Protein AF-A0A4Z1AGD7-F1 (afdb_monomer)

Structure (mmCIF, N/CA/C/O backbone):
data_AF-A0A4Z1AGD7-F1
#
_entry.id   AF-A0A4Z1AGD7-F1
#
loop_
_atom_site.group_PDB
_atom_site.id
_atom_site.type_symbol
_atom_site.label_atom_id
_atom_site.label_alt_id
_atom_site.label_comp_id
_atom_site.label_asym_id
_atom_site.label_entity_id
_atom_site.label_seq_id
_atom_site.pdbx_PDB_ins_code
_atom_site.Cartn_x
_atom_site.Cartn_y
_atom_site.Cartn_z
_atom_site.occupancy
_atom_site.B_iso_or_equiv
_atom_site.auth_seq_id
_atom_site.auth_comp_id
_atom_site.auth_asym_id
_atom_site.auth_atom_id
_atom_site.pdbx_PDB_model_num
ATOM 1 N N . MET A 1 1 ? -64.130 25.479 -29.128 1.00 54.62 1 MET A N 1
ATOM 2 C CA . MET A 1 1 ? -63.311 25.675 -27.905 1.00 54.62 1 MET A CA 1
ATOM 3 C C . MET A 1 1 ? -62.655 24.388 -27.376 1.00 54.62 1 MET A C 1
ATOM 5 O O . MET A 1 1 ? -61.666 24.493 -26.670 1.00 54.62 1 MET A O 1
ATOM 9 N N . PHE A 1 2 ? -63.120 23.189 -27.761 1.00 54.28 2 PHE A N 1
ATOM 10 C CA . PHE A 1 2 ? -62.577 21.897 -27.296 1.00 54.28 2 PHE A CA 1
ATOM 11 C C . PHE A 1 2 ? -61.224 21.475 -27.912 1.00 54.28 2 PHE A C 1
ATOM 13 O O . PHE A 1 2 ? -60.397 20.873 -27.235 1.00 54.28 2 PHE A O 1
ATOM 20 N N . VAL A 1 3 ? -60.951 21.825 -29.174 1.00 51.88 3 VAL A N 1
ATOM 21 C CA . VAL A 1 3 ? -59.742 21.366 -29.896 1.00 51.88 3 VAL A CA 1
ATOM 22 C C . VAL A 1 3 ? -58.450 22.012 -29.365 1.00 51.88 3 VAL A C 1
ATOM 24 O O . VAL A 1 3 ? -57.401 21.374 -29.329 1.00 51.88 3 VAL A O 1
ATOM 27 N N . ARG A 1 4 ? -58.527 23.259 -28.874 1.00 53.81 4 ARG A N 1
ATOM 28 C CA . ARG A 1 4 ? -57.372 23.990 -28.322 1.00 53.81 4 ARG A CA 1
ATOM 29 C C . ARG A 1 4 ? -56.848 23.390 -27.011 1.00 53.81 4 ARG A C 1
ATOM 31 O O . ARG A 1 4 ? -55.640 23.396 -26.822 1.00 53.81 4 ARG A O 1
ATOM 38 N N . GLY A 1 5 ? -57.719 22.837 -26.159 1.00 56.31 5 GLY A N 1
ATOM 39 C CA . GLY A 1 5 ? -57.326 22.213 -24.884 1.00 56.31 5 GLY A CA 1
ATOM 40 C C . GLY A 1 5 ? -56.653 20.844 -25.040 1.00 56.31 5 GLY A C 1
ATOM 41 O O . GLY A 1 5 ? -55.741 20.508 -24.291 1.00 56.31 5 GLY A O 1
ATOM 42 N N . ILE A 1 6 ? -57.048 20.069 -26.056 1.00 60.06 6 ILE A N 1
ATOM 43 C CA . ILE A 1 6 ? -56.445 18.758 -26.359 1.00 60.06 6 ILE A CA 1
ATOM 44 C C . ILE A 1 6 ? -55.031 18.931 -26.933 1.00 60.06 6 ILE A C 1
ATOM 46 O O . ILE A 1 6 ? -54.139 18.129 -26.653 1.00 60.06 6 ILE A O 1
ATOM 50 N N . MET A 1 7 ? -54.807 19.993 -27.712 1.00 60.94 7 MET A N 1
ATOM 51 C CA . MET A 1 7 ? -53.512 20.267 -28.334 1.00 60.94 7 MET A CA 1
ATOM 52 C C . MET A 1 7 ? -52.474 20.760 -27.314 1.00 60.94 7 MET A C 1
ATOM 54 O O . MET A 1 7 ? -51.340 20.290 -27.335 1.00 60.94 7 MET A O 1
ATOM 58 N N . SER A 1 8 ? -52.862 21.614 -26.361 1.00 62.22 8 SER A N 1
ATOM 59 C CA . SER A 1 8 ? -51.979 22.056 -25.270 1.00 62.22 8 SER A CA 1
ATOM 60 C C . SER A 1 8 ? -51.660 20.946 -24.260 1.00 62.22 8 SER A C 1
ATOM 62 O O . SER A 1 8 ? -50.524 20.869 -23.799 1.00 62.22 8 SER A O 1
ATOM 64 N N . LEU A 1 9 ? -52.599 20.032 -23.978 1.00 58.38 9 LEU A N 1
ATOM 65 C CA . LEU A 1 9 ? -52.354 18.866 -23.117 1.00 58.38 9 LEU A CA 1
ATOM 66 C C . LEU A 1 9 ? -51.370 17.865 -23.751 1.00 58.38 9 LEU A C 1
ATOM 68 O O . LEU A 1 9 ? -50.508 17.326 -23.060 1.00 58.38 9 LEU A O 1
ATOM 72 N N . ARG A 1 10 ? -51.450 17.652 -25.074 1.00 60.59 10 ARG A N 1
ATOM 73 C CA . ARG A 1 10 ? -50.503 16.803 -25.821 1.00 60.59 10 ARG A CA 1
ATOM 74 C C . ARG A 1 10 ? -49.096 17.390 -25.854 1.00 60.59 10 ARG A C 1
ATOM 76 O O . ARG A 1 10 ? -48.148 16.644 -25.649 1.00 60.59 10 ARG A O 1
ATOM 83 N N . ILE A 1 11 ? -48.973 18.707 -26.042 1.00 64.06 11 ILE A N 1
ATOM 84 C CA . ILE A 1 11 ? -47.682 19.410 -26.007 1.00 64.06 11 ILE A CA 1
ATOM 85 C C . ILE A 1 11 ? -47.053 19.305 -24.609 1.00 64.06 11 ILE A C 1
ATOM 87 O O . ILE A 1 11 ? -45.873 18.976 -24.496 1.00 64.06 11 ILE A O 1
ATOM 91 N N . LEU A 1 12 ? -47.844 19.495 -23.546 1.00 61.44 12 LEU A N 1
ATOM 92 C CA . LEU A 1 12 ? -47.378 19.374 -22.161 1.00 61.44 12 LEU A CA 1
ATOM 93 C C . LEU A 1 12 ? -46.912 17.943 -21.827 1.00 61.44 12 LEU A C 1
ATOM 95 O O . LEU A 1 12 ? -45.863 17.769 -21.213 1.00 61.44 12 LEU A O 1
ATOM 99 N N . LEU A 1 13 ? -47.640 16.922 -22.295 1.00 59.56 13 LEU A N 1
ATOM 100 C CA . LEU A 1 13 ? -47.270 15.509 -22.138 1.00 59.56 13 LEU A CA 1
ATOM 101 C C . LEU A 1 13 ? -45.992 15.143 -22.913 1.00 59.56 13 LEU A C 1
ATOM 103 O O . LEU A 1 13 ? -45.153 14.416 -22.383 1.00 59.56 13 LEU A O 1
ATOM 107 N N . THR A 1 14 ? -45.789 15.674 -24.124 1.00 61.56 14 THR A N 1
ATOM 108 C CA . THR A 1 14 ? -44.535 15.463 -24.873 1.00 61.56 14 THR A CA 1
ATOM 109 C C . THR A 1 14 ? -43.338 16.171 -24.240 1.00 61.56 14 THR A C 1
ATOM 111 O O . THR A 1 14 ? -42.261 15.587 -24.187 1.00 61.56 14 THR A O 1
ATOM 114 N N . VAL A 1 15 ? -43.510 17.382 -23.698 1.00 60.09 15 VAL A N 1
ATOM 115 C CA . VAL A 1 15 ? -42.429 18.099 -22.994 1.00 60.09 15 VAL A CA 1
ATOM 116 C C . VAL A 1 15 ? -42.064 17.388 -21.687 1.00 60.09 15 VAL A C 1
ATOM 118 O O . VAL A 1 15 ? -40.883 17.235 -21.392 1.00 60.09 15 VAL A O 1
ATOM 121 N N . PHE A 1 16 ? -43.049 16.865 -20.948 1.00 60.41 16 PHE A N 1
ATOM 122 C CA . PHE A 1 16 ? -42.811 16.048 -19.753 1.00 60.41 16 PHE A CA 1
ATOM 123 C C . PHE A 1 16 ? -42.083 14.734 -20.088 1.00 60.41 16 PHE A C 1
ATOM 125 O O . PHE A 1 16 ? -41.153 14.349 -19.385 1.00 60.41 16 PHE A O 1
ATOM 132 N N . SER A 1 17 ? -42.426 14.089 -21.210 1.00 58.88 17 SER A N 1
ATOM 133 C CA . SER A 1 17 ? -41.752 12.870 -21.681 1.00 58.88 17 SER A CA 1
ATOM 134 C C . SER A 1 17 ? -40.308 13.102 -22.145 1.00 58.88 17 SER A C 1
ATOM 136 O O . SER A 1 17 ? -39.487 12.206 -21.981 1.00 58.88 17 SER A O 1
ATOM 138 N N . ILE A 1 18 ? -39.984 14.276 -22.700 1.00 56.75 18 ILE A N 1
ATOM 139 C CA . ILE A 1 18 ? -38.611 14.658 -23.090 1.00 56.75 18 ILE A CA 1
ATOM 140 C C . ILE A 1 18 ? -37.773 15.034 -21.854 1.00 56.75 18 ILE A C 1
ATOM 142 O O . ILE A 1 18 ? -36.568 14.784 -21.818 1.00 56.75 18 ILE A O 1
ATOM 146 N N . LEU A 1 19 ? -38.407 15.569 -20.805 1.00 52.72 19 LEU A N 1
ATOM 147 C CA . LEU A 1 19 ? -37.742 15.906 -19.542 1.00 52.72 19 LEU A CA 1
ATOM 148 C C . LEU A 1 19 ? -37.382 14.663 -18.700 1.00 52.72 19 LEU A C 1
ATOM 150 O O . LEU A 1 19 ? -36.467 14.717 -17.884 1.00 52.72 19 LEU A O 1
ATOM 154 N N . LEU A 1 20 ? -38.061 13.532 -18.924 1.00 53.75 20 LEU A N 1
ATOM 155 C CA . LEU A 1 20 ? -37.800 12.254 -18.246 1.00 53.75 20 LEU A CA 1
ATOM 156 C C . LEU A 1 20 ? -36.626 11.449 -18.841 1.00 53.75 20 LEU A C 1
ATOM 158 O O . LEU A 1 20 ? -36.196 10.476 -18.226 1.00 53.75 20 LEU A O 1
ATOM 162 N N . THR A 1 21 ? -36.087 11.829 -20.006 1.00 54.47 21 THR A N 1
ATOM 163 C CA . THR A 1 21 ? -35.140 10.985 -20.767 1.00 54.47 21 THR A CA 1
ATOM 164 C C . THR A 1 21 ? -33.648 11.305 -20.619 1.00 54.47 21 THR A C 1
ATOM 166 O O . THR A 1 21 ? -32.845 10.657 -21.282 1.00 54.47 21 THR A O 1
ATOM 169 N N . SER A 1 22 ? -33.219 12.242 -19.767 1.00 53.72 22 SER A N 1
ATOM 170 C CA . SER A 1 22 ? -31.784 12.586 -19.679 1.00 53.72 22 SER A CA 1
ATOM 171 C C . SER A 1 22 ? -31.231 12.728 -18.263 1.00 53.72 22 SER A C 1
ATOM 173 O O . SER A 1 22 ? -30.440 13.631 -17.992 1.00 53.72 22 SER A O 1
ATOM 175 N N . VAL A 1 23 ? -31.597 11.823 -17.354 1.00 55.78 23 VAL A N 1
ATOM 176 C CA . VAL A 1 23 ? -30.745 11.561 -16.187 1.00 55.78 23 VAL A CA 1
ATOM 177 C C . VAL A 1 23 ? -29.927 10.317 -16.502 1.00 55.78 23 VAL A C 1
ATOM 179 O O . VAL A 1 23 ? -30.317 9.197 -16.184 1.00 55.78 23 VAL A O 1
ATOM 182 N N . SER A 1 24 ? -28.797 10.512 -17.180 1.00 59.12 24 SER A N 1
ATOM 183 C CA . SER A 1 24 ? -27.778 9.471 -17.279 1.00 59.12 24 SER A CA 1
ATOM 184 C C . SER A 1 24 ? -27.193 9.271 -15.883 1.00 59.12 24 SER A C 1
ATOM 186 O O . SER A 1 24 ? -26.311 10.012 -15.455 1.00 59.12 24 SER A O 1
ATOM 188 N N . LEU A 1 25 ? -27.727 8.298 -15.144 1.00 56.81 25 LEU A N 1
ATOM 189 C CA . LEU A 1 25 ? -27.087 7.762 -13.948 1.00 56.81 25 LEU A CA 1
ATOM 190 C C . LEU A 1 25 ? -25.832 7.020 -14.412 1.00 56.81 25 LEU A C 1
ATOM 192 O O . LEU A 1 25 ? -25.885 5.835 -14.734 1.00 56.81 25 LEU A O 1
ATOM 196 N N . PHE A 1 26 ? -24.708 7.727 -14.504 1.00 59.81 26 PHE A N 1
ATO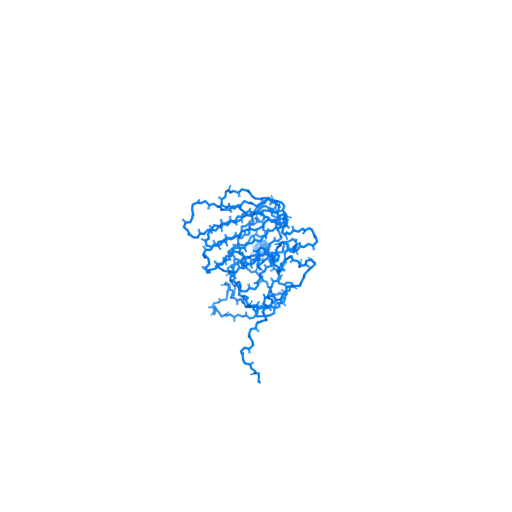M 197 C CA . PHE A 1 26 ? -23.417 7.068 -14.631 1.00 59.81 26 PHE A CA 1
ATOM 198 C C . PHE A 1 26 ? -23.171 6.307 -13.328 1.00 59.81 26 PHE A C 1
ATOM 200 O O . PHE A 1 26 ? -23.013 6.902 -12.262 1.00 59.81 26 PHE A O 1
ATOM 207 N N . ALA A 1 27 ? -23.242 4.979 -13.403 1.00 65.94 27 ALA A N 1
ATOM 208 C CA . ALA A 1 27 ? -22.888 4.120 -12.290 1.00 65.94 27 ALA A CA 1
ATOM 209 C C . ALA A 1 27 ? -21.367 4.161 -12.139 1.00 65.94 27 ALA A C 1
ATOM 211 O O . ALA A 1 27 ? -20.641 3.662 -12.996 1.00 65.94 27 ALA A O 1
ATOM 212 N N . GLU A 1 28 ? -20.891 4.785 -11.067 1.00 75.88 28 GLU A N 1
ATOM 213 C CA . GLU A 1 28 ? -19.471 4.786 -10.750 1.00 75.88 28 GLU A CA 1
ATOM 214 C C . GLU A 1 28 ? -19.018 3.358 -10.411 1.00 75.88 28 GLU A C 1
ATOM 216 O O . GLU A 1 28 ? -19.600 2.688 -9.551 1.00 75.88 28 GLU A O 1
ATOM 221 N N . GLU A 1 29 ? -18.003 2.865 -11.125 1.00 87.75 29 GLU A N 1
ATOM 222 C CA . GLU A 1 29 ? -17.458 1.528 -10.905 1.00 87.75 29 GLU A CA 1
ATOM 223 C C . GLU A 1 29 ? -16.360 1.571 -9.836 1.00 87.75 29 GLU A C 1
ATOM 225 O O . GLU A 1 29 ? -15.399 2.342 -9.920 1.00 87.75 29 GLU A O 1
ATOM 230 N N . PHE A 1 30 ? -16.473 0.694 -8.843 1.00 93.88 30 PHE A N 1
ATOM 231 C CA . PHE A 1 30 ? -15.584 0.643 -7.685 1.00 93.88 30 PHE A CA 1
ATOM 232 C C . PHE A 1 30 ? -14.820 -0.680 -7.612 1.00 93.88 30 PHE A C 1
ATOM 234 O O . PHE A 1 30 ? -15.211 -1.683 -8.213 1.00 93.88 30 PHE A O 1
ATOM 241 N N . ALA A 1 31 ? -13.739 -0.692 -6.831 1.00 95.25 31 ALA A N 1
ATOM 242 C CA . ALA A 1 31 ? -13.018 -1.921 -6.535 1.00 95.25 31 ALA A CA 1
ATOM 243 C C . ALA A 1 31 ? -13.833 -2.835 -5.609 1.00 95.25 31 ALA A C 1
ATOM 245 O O . ALA A 1 31 ? -14.471 -2.376 -4.662 1.00 95.25 31 ALA A O 1
ATOM 246 N N . VAL A 1 32 ? -13.790 -4.138 -5.875 1.00 97.62 32 VAL A N 1
ATOM 247 C CA . VAL A 1 32 ? -14.553 -5.160 -5.144 1.00 97.62 32 VAL A CA 1
ATOM 248 C C . VAL A 1 32 ? -13.594 -6.087 -4.416 1.00 97.62 32 VAL A C 1
ATOM 250 O O . VAL A 1 32 ? -12.569 -6.477 -4.974 1.00 97.62 32 VAL A O 1
ATOM 253 N N . ALA A 1 33 ? -13.911 -6.447 -3.174 1.00 98.44 33 ALA A N 1
ATOM 254 C CA . ALA A 1 33 ? -13.129 -7.396 -2.396 1.00 98.44 33 ALA A CA 1
ATOM 255 C C . ALA A 1 33 ? -13.192 -8.784 -3.048 1.00 98.44 33 ALA A C 1
ATOM 257 O O . ALA A 1 33 ? -14.252 -9.407 -3.091 1.00 98.44 33 ALA A O 1
ATOM 258 N N . THR A 1 34 ? -12.063 -9.292 -3.536 1.00 98.38 34 THR A N 1
ATOM 259 C CA . THR A 1 34 ? -11.965 -10.615 -4.179 1.00 98.38 34 THR A CA 1
ATOM 260 C C . THR A 1 34 ? -11.409 -11.678 -3.242 1.00 98.38 34 THR A C 1
ATOM 262 O O . THR A 1 34 ? -11.651 -12.868 -3.435 1.00 98.38 34 THR A O 1
ATOM 265 N N . PHE A 1 35 ? -10.696 -11.265 -2.195 1.00 97.62 35 PHE A N 1
ATOM 266 C CA . PHE A 1 35 ? -10.147 -12.161 -1.188 1.00 97.62 35 PHE A CA 1
ATOM 267 C C . PHE A 1 35 ? -10.159 -11.503 0.185 1.00 97.62 35 PHE A C 1
ATOM 269 O O . PHE A 1 35 ? -9.772 -10.347 0.333 1.00 97.62 35 PHE A O 1
ATOM 276 N N . THR A 1 36 ? -10.524 -12.271 1.208 1.00 97.00 36 THR A N 1
ATOM 277 C CA . THR A 1 36 ? -10.440 -11.860 2.613 1.00 97.00 36 THR A CA 1
ATOM 278 C C . THR A 1 36 ? -9.918 -13.012 3.459 1.00 97.00 36 THR A C 1
ATOM 280 O O . THR A 1 36 ? -10.381 -14.144 3.316 1.00 97.00 36 THR A O 1
ATOM 283 N N . ARG A 1 37 ? -9.010 -12.725 4.391 1.00 94.44 37 ARG A N 1
ATOM 284 C CA . ARG A 1 37 ? -8.539 -13.666 5.412 1.00 94.44 37 ARG A CA 1
ATOM 285 C C . ARG A 1 37 ? -8.472 -12.969 6.761 1.00 94.44 37 ARG A C 1
ATOM 287 O O . ARG A 1 37 ? -7.999 -11.838 6.831 1.00 94.44 37 ARG A O 1
ATOM 294 N N . GLY A 1 38 ? -8.854 -13.680 7.818 1.00 94.75 38 GLY A N 1
ATOM 295 C CA . GLY A 1 38 ? -8.734 -13.196 9.190 1.00 94.75 38 GLY A CA 1
ATOM 296 C C . GLY A 1 38 ? -9.736 -12.094 9.535 1.00 94.75 38 GLY A C 1
ATOM 297 O O . GLY A 1 38 ? -10.814 -11.990 8.949 1.00 94.75 38 GLY A O 1
ATOM 298 N N . LYS A 1 39 ? -9.374 -11.275 10.517 1.00 96.12 39 LYS A N 1
ATOM 299 C CA . LYS A 1 39 ? -10.131 -10.118 11.001 1.00 96.12 39 LYS A CA 1
ATOM 300 C C . LYS A 1 39 ? -9.917 -8.892 10.110 1.00 96.12 39 LYS A C 1
ATOM 302 O O . LYS A 1 39 ? -9.056 -8.051 10.372 1.00 96.12 39 LYS A O 1
ATOM 307 N N . VAL A 1 40 ? -10.756 -8.767 9.086 1.00 98.00 40 VAL A N 1
ATOM 308 C CA . VAL A 1 40 ? -10.863 -7.548 8.274 1.00 98.00 40 VAL A CA 1
ATOM 309 C C . VAL A 1 40 ? -12.136 -6.806 8.658 1.00 98.00 40 VAL A C 1
ATOM 311 O O . VAL A 1 40 ? -13.233 -7.369 8.610 1.00 98.00 40 VAL A O 1
ATOM 314 N N . SER A 1 41 ? -11.997 -5.545 9.049 1.00 97.50 41 SER A N 1
ATOM 315 C CA . SER A 1 41 ? -13.128 -4.681 9.360 1.00 97.50 41 SER A CA 1
ATOM 316 C C . SER A 1 41 ? -13.061 -3.368 8.601 1.00 97.50 41 SER A C 1
ATOM 318 O O . SER A 1 41 ? -11.987 -2.915 8.212 1.00 97.50 41 SER A O 1
ATOM 320 N N . PHE A 1 42 ? -14.216 -2.749 8.386 1.00 97.69 42 PHE A N 1
ATOM 321 C CA . PHE A 1 42 ? -14.306 -1.454 7.733 1.00 97.69 42 PHE A CA 1
ATOM 322 C C . PHE A 1 42 ? -15.367 -0.556 8.360 1.00 97.69 42 PHE A C 1
ATOM 324 O O . PHE A 1 42 ? -16.330 -1.031 8.965 1.00 97.69 42 PHE A O 1
ATOM 331 N N . ILE A 1 43 ? -15.181 0.749 8.197 1.00 96.56 43 ILE A N 1
ATOM 332 C CA . ILE A 1 43 ? -16.210 1.770 8.386 1.00 96.56 43 ILE A CA 1
ATOM 333 C C . ILE A 1 43 ? -16.491 2.357 7.013 1.00 96.56 43 ILE A C 1
ATOM 335 O O . ILE A 1 43 ? -15.564 2.848 6.364 1.00 96.56 43 ILE A O 1
ATOM 339 N N . SER A 1 44 ? -17.759 2.353 6.596 1.00 94.06 44 SER A N 1
ATOM 340 C CA . SER A 1 44 ? -18.127 3.052 5.369 1.00 94.06 44 SER A CA 1
ATOM 341 C C . SER A 1 44 ? -18.269 4.554 5.600 1.00 94.06 44 SER A C 1
ATOM 343 O O . SER A 1 44 ? -18.862 4.992 6.591 1.00 94.06 44 SER A O 1
ATOM 345 N N . ALA A 1 45 ? -17.788 5.361 4.655 1.00 89.94 45 ALA A N 1
ATOM 346 C CA . ALA A 1 45 ? -17.991 6.809 4.688 1.00 89.94 45 ALA A CA 1
ATOM 347 C C . ALA A 1 45 ? -19.476 7.191 4.673 1.00 89.94 45 ALA A C 1
ATOM 349 O O . ALA A 1 45 ? -19.882 8.109 5.389 1.00 89.94 45 ALA A O 1
ATOM 350 N N . SER A 1 46 ? -20.271 6.440 3.909 1.00 87.50 46 SER A N 1
ATOM 351 C CA . SER A 1 46 ? -21.716 6.638 3.754 1.00 87.50 46 SER A CA 1
ATOM 352 C C . SER A 1 46 ? -22.539 6.194 4.967 1.00 87.50 46 SER A C 1
ATOM 354 O O . SER A 1 46 ? -23.703 6.566 5.091 1.00 87.50 46 SER A O 1
ATOM 356 N N . ASP A 1 47 ? -21.942 5.425 5.882 1.00 89.31 47 ASP A N 1
ATOM 357 C CA . ASP A 1 47 ? -22.615 4.961 7.088 1.00 89.31 47 ASP A CA 1
ATOM 358 C C . ASP A 1 47 ? -22.511 6.011 8.202 1.00 89.31 47 ASP A C 1
ATOM 360 O O . ASP A 1 47 ? -21.415 6.390 8.637 1.00 89.31 47 ASP A O 1
ATOM 364 N N . THR A 1 48 ? -23.668 6.481 8.666 1.00 87.19 48 THR A N 1
ATOM 365 C CA . THR A 1 48 ? -23.798 7.476 9.736 1.00 87.19 48 THR A CA 1
ATOM 366 C C . THR A 1 48 ? -23.507 6.897 11.117 1.00 87.19 48 THR A C 1
ATOM 368 O O . THR A 1 48 ? -23.087 7.640 11.998 1.00 87.19 48 THR A O 1
ATOM 371 N N . SER A 1 49 ? -23.659 5.583 11.308 1.00 88.56 49 SER A N 1
ATOM 372 C CA . SER A 1 49 ? -23.392 4.922 12.591 1.00 88.56 49 SER A CA 1
ATOM 373 C C . SER A 1 49 ? -21.902 4.882 12.941 1.00 88.56 49 SER A C 1
ATOM 375 O O . SER A 1 49 ? -21.547 4.742 14.109 1.00 88.56 49 SER A O 1
ATOM 377 N N . LYS A 1 50 ? -21.024 4.990 11.929 1.00 89.06 50 LYS A N 1
ATOM 378 C CA . LYS A 1 50 ? -19.557 4.877 12.051 1.00 89.06 50 LYS A CA 1
ATOM 379 C C . LYS A 1 50 ? -19.093 3.620 12.800 1.00 89.06 50 LYS A C 1
ATOM 381 O O . LYS A 1 50 ? -17.999 3.594 13.362 1.00 89.06 50 LYS A O 1
ATOM 386 N N . LEU A 1 51 ? -19.906 2.564 12.779 1.00 92.56 51 LEU A N 1
ATOM 387 C CA . LEU A 1 51 ? -19.585 1.290 13.407 1.00 92.56 51 LEU A CA 1
ATOM 388 C C . LEU A 1 51 ? -18.667 0.455 12.511 1.00 92.56 51 LEU A C 1
ATOM 390 O O . LEU A 1 51 ? -18.844 0.396 11.294 1.00 92.56 51 LEU A O 1
ATOM 394 N N . TRP A 1 52 ? -17.704 -0.228 13.134 1.00 95.44 52 TRP A N 1
ATOM 395 C CA . TRP A 1 52 ? -16.869 -1.212 12.451 1.00 95.44 52 TRP A CA 1
ATOM 396 C C . TRP A 1 52 ? -17.707 -2.427 12.058 1.00 95.44 52 TRP A C 1
ATOM 398 O O . TRP A 1 52 ? -18.328 -3.068 12.907 1.00 95.44 52 TRP A O 1
ATOM 408 N N . LYS A 1 53 ? -17.679 -2.774 10.774 1.00 96.25 53 LYS A N 1
ATOM 409 C CA . LYS A 1 53 ? -18.327 -3.961 10.209 1.00 96.25 53 LYS A CA 1
ATOM 410 C C . LYS A 1 53 ? -17.279 -4.939 9.718 1.00 96.25 53 LYS A C 1
ATOM 412 O O . LYS A 1 53 ? -16.192 -4.530 9.326 1.00 96.25 53 LYS A O 1
ATOM 417 N N . THR A 1 54 ? -17.597 -6.227 9.720 1.00 97.25 54 THR A N 1
ATOM 418 C CA . THR A 1 54 ? -16.751 -7.232 9.067 1.00 97.25 54 THR A CA 1
ATOM 419 C C . THR A 1 54 ? -16.794 -7.034 7.560 1.00 97.25 54 THR A C 1
ATOM 421 O O . THR A 1 54 ? -17.885 -6.989 6.995 1.00 97.25 54 THR A O 1
ATOM 424 N N . LEU A 1 55 ? -15.622 -6.961 6.935 1.00 97.81 55 LEU A N 1
ATOM 425 C CA . LEU A 1 55 ? -15.487 -6.926 5.485 1.00 97.81 55 LEU A CA 1
ATOM 426 C C . LEU A 1 55 ? -15.465 -8.351 4.928 1.00 97.81 55 LEU A C 1
ATOM 428 O O . LEU A 1 55 ? -14.771 -9.221 5.459 1.00 97.81 55 LEU A O 1
ATOM 432 N N . LYS A 1 56 ? -16.220 -8.587 3.861 1.00 97.50 56 LYS A N 1
ATOM 433 C CA . LYS A 1 56 ? -16.370 -9.878 3.191 1.00 97.50 56 LYS A CA 1
ATOM 434 C C . LYS A 1 56 ? -16.045 -9.758 1.706 1.00 97.50 56 LYS A C 1
ATOM 436 O O . LYS A 1 56 ? -16.061 -8.677 1.125 1.00 97.50 56 LYS A O 1
ATOM 441 N N . VAL A 1 57 ? -15.769 -10.898 1.078 1.00 98.12 57 VAL A N 1
ATOM 442 C CA . VAL A 1 57 ? -15.704 -10.991 -0.387 1.00 98.12 57 VAL A CA 1
ATOM 443 C C . VAL A 1 57 ? -17.006 -10.447 -0.990 1.00 98.12 57 VAL A C 1
ATOM 445 O O . VAL A 1 57 ? -18.085 -10.685 -0.447 1.00 98.12 57 VAL A O 1
ATOM 448 N N . ASN A 1 58 ? -16.880 -9.746 -2.115 1.00 97.44 58 ASN A N 1
ATOM 449 C CA . ASN A 1 58 ? -17.910 -8.978 -2.820 1.00 97.44 58 ASN A CA 1
ATOM 450 C C . ASN A 1 58 ? -18.319 -7.642 -2.180 1.00 97.44 58 ASN A C 1
ATOM 452 O O . ASN A 1 58 ? -19.093 -6.909 -2.797 1.00 97.44 58 ASN A O 1
ATOM 456 N N . ASP A 1 59 ? -17.782 -7.272 -1.012 1.00 97.38 59 ASP A N 1
ATOM 457 C CA . ASP A 1 59 ? -17.950 -5.905 -0.513 1.00 97.38 59 ASP A CA 1
ATOM 458 C C . ASP A 1 59 ? -17.212 -4.908 -1.419 1.00 97.38 59 ASP A C 1
ATOM 460 O O . ASP A 1 59 ? -16.133 -5.183 -1.952 1.00 97.38 59 ASP A O 1
ATOM 464 N N . VAL A 1 60 ? -17.809 -3.732 -1.592 1.00 96.44 60 VAL A N 1
ATOM 465 C CA . VAL A 1 60 ? -17.307 -2.674 -2.472 1.00 96.44 60 VAL A CA 1
ATOM 466 C C . VAL A 1 60 ? -16.493 -1.667 -1.667 1.00 96.44 60 VAL A C 1
ATOM 468 O O . VAL A 1 60 ? -16.959 -1.191 -0.634 1.00 96.44 60 VAL A O 1
ATOM 471 N N . LEU A 1 61 ? -15.314 -1.304 -2.168 1.00 97.44 61 LEU A N 1
ATOM 472 C CA . LEU A 1 61 ? -14.463 -0.266 -1.598 1.00 97.44 61 LEU A CA 1
ATOM 473 C C . LEU A 1 61 ? -14.810 1.102 -2.189 1.00 97.44 61 LEU A C 1
ATOM 475 O O . LEU A 1 61 ? -14.605 1.330 -3.383 1.00 97.44 61 LEU A O 1
ATOM 479 N N . LYS A 1 62 ? -15.294 2.023 -1.354 1.00 96.19 62 LYS A N 1
ATOM 480 C CA . LYS A 1 62 ? -15.711 3.366 -1.778 1.00 96.19 62 LYS A CA 1
ATOM 481 C C . LYS A 1 62 ? -14.811 4.467 -1.206 1.00 96.19 62 LYS A C 1
ATOM 483 O O . LYS A 1 62 ? -14.162 4.266 -0.176 1.00 96.19 62 LYS A O 1
ATOM 488 N N . PRO A 1 63 ? -14.780 5.656 -1.836 1.00 96.81 63 PRO A N 1
ATOM 489 C CA . PRO A 1 63 ? -14.156 6.839 -1.257 1.00 96.81 63 PRO A CA 1
ATOM 490 C C . PRO A 1 63 ? -14.616 7.112 0.175 1.00 96.81 63 PRO A C 1
ATOM 492 O O . PRO A 1 63 ? -15.801 7.083 0.499 1.00 96.81 63 PRO A O 1
ATOM 495 N N . GLY A 1 64 ? -13.642 7.403 1.025 1.00 97.00 64 GLY A N 1
ATOM 496 C CA . GLY A 1 64 ? -13.767 7.637 2.454 1.00 97.00 64 GLY A CA 1
ATOM 497 C C . GLY A 1 64 ? -13.861 6.374 3.317 1.00 97.00 64 GLY A C 1
ATOM 498 O O . GLY A 1 64 ? -13.815 6.505 4.542 1.00 97.00 64 GLY A O 1
ATOM 499 N N . ASP A 1 65 ? -13.979 5.175 2.739 1.00 98.00 65 ASP A N 1
ATOM 500 C CA . ASP A 1 65 ? -14.003 3.944 3.527 1.00 98.00 65 ASP A CA 1
ATOM 501 C C . ASP A 1 65 ? -12.650 3.727 4.219 1.00 98.00 65 ASP A C 1
ATOM 503 O O . ASP A 1 65 ? -11.580 3.877 3.616 1.00 98.00 65 ASP A O 1
ATOM 507 N N . ARG A 1 66 ? -12.706 3.352 5.501 1.00 98.25 66 ARG A N 1
ATOM 508 C CA . ARG A 1 66 ? -11.533 3.022 6.322 1.00 98.25 66 ARG A CA 1
ATOM 509 C C . ARG A 1 66 ? -11.534 1.536 6.632 1.00 98.25 66 ARG A C 1
ATOM 511 O O . ARG A 1 66 ? -12.534 1.025 7.124 1.00 98.25 66 ARG A O 1
ATOM 518 N N . ILE A 1 67 ? -10.414 0.865 6.397 1.00 98.62 67 ILE A N 1
ATOM 519 C CA . ILE A 1 67 ? -10.238 -0.577 6.544 1.00 98.62 67 ILE A CA 1
ATOM 520 C C . ILE A 1 67 ? -9.150 -0.848 7.576 1.00 98.62 67 ILE A C 1
ATOM 522 O O . ILE A 1 67 ? -8.085 -0.232 7.544 1.00 98.62 67 ILE A O 1
ATOM 526 N N . LYS A 1 68 ? -9.416 -1.800 8.471 1.00 98.38 68 LYS A N 1
ATOM 527 C CA . LYS A 1 68 ? -8.462 -2.330 9.442 1.00 98.38 68 LYS A CA 1
ATOM 528 C C . LYS A 1 68 ? -8.275 -3.828 9.268 1.00 98.38 68 LYS A C 1
ATOM 530 O O . LYS A 1 68 ? -9.237 -4.571 9.072 1.00 98.38 68 LYS A O 1
ATOM 535 N N . THR A 1 69 ? -7.032 -4.269 9.397 1.00 97.44 69 THR A N 1
ATOM 536 C CA . THR A 1 69 ? -6.640 -5.682 9.367 1.00 97.44 69 THR A CA 1
ATOM 537 C C . THR A 1 69 ? -5.887 -6.053 10.649 1.00 97.44 69 THR A C 1
ATOM 539 O O . THR A 1 69 ? -5.074 -5.274 11.150 1.00 97.44 69 THR A O 1
ATOM 542 N N . GLY A 1 70 ? -6.154 -7.242 11.197 1.00 95.44 70 GLY A N 1
ATOM 543 C CA . GLY A 1 70 ? -5.379 -7.838 12.294 1.00 95.44 70 GLY A CA 1
ATOM 544 C C . GLY A 1 70 ? -4.037 -8.465 11.870 1.00 95.44 70 GLY A C 1
ATOM 545 O O . GLY A 1 70 ? -3.619 -8.354 10.715 1.00 95.44 70 GLY A O 1
ATOM 546 N N . ASN A 1 71 ? -3.375 -9.150 12.811 1.00 91.56 71 ASN A N 1
ATOM 547 C CA . ASN A 1 71 ? -2.052 -9.784 12.663 1.00 91.56 71 ASN A CA 1
ATOM 548 C C . ASN A 1 71 ? -1.988 -10.877 11.578 1.00 91.56 71 ASN A C 1
ATOM 550 O O . ASN A 1 71 ? -1.005 -10.970 10.846 1.00 91.56 71 ASN A O 1
ATOM 554 N N . GLY A 1 72 ? -3.032 -11.696 11.459 1.00 90.94 72 GLY A N 1
ATOM 555 C CA . GLY A 1 72 ? -3.148 -12.763 10.459 1.00 90.94 72 GLY A CA 1
ATOM 556 C C . GLY A 1 72 ? -3.981 -12.356 9.241 1.00 90.94 72 GLY A C 1
ATOM 557 O O . GLY A 1 72 ? -4.227 -13.169 8.339 1.00 90.94 72 GLY A O 1
ATOM 558 N N . SER A 1 73 ? -4.429 -11.101 9.214 1.00 94.81 73 SER A N 1
ATOM 559 C CA . SER A 1 73 ? -5.501 -10.639 8.342 1.00 94.81 73 SER A CA 1
ATOM 560 C C . SER A 1 73 ? -5.008 -10.020 7.041 1.00 94.81 73 SER A C 1
ATOM 562 O O . SER A 1 73 ? -3.955 -9.394 6.994 1.00 94.81 73 SER A O 1
ATOM 564 N N . LYS A 1 74 ? -5.790 -10.156 5.973 1.00 94.75 74 LYS A N 1
ATOM 565 C CA . LYS A 1 74 ? -5.492 -9.567 4.663 1.00 94.75 74 LYS A CA 1
ATOM 566 C C . LYS A 1 74 ? -6.778 -9.414 3.852 1.00 94.75 74 LYS A C 1
ATOM 568 O O . LYS A 1 74 ? -7.647 -10.282 3.931 1.00 94.75 74 LYS A O 1
ATOM 573 N N . VAL A 1 75 ? -6.860 -8.372 3.030 1.00 98.06 75 VAL A N 1
ATOM 574 C CA . VAL A 1 75 ? -7.894 -8.228 1.995 1.00 98.06 75 VAL A CA 1
ATOM 575 C C . VAL A 1 75 ? -7.270 -7.796 0.671 1.00 98.06 75 VAL A C 1
ATOM 577 O O . VAL A 1 75 ? -6.386 -6.941 0.662 1.00 98.06 75 VAL A O 1
ATOM 580 N N . ASP A 1 76 ? -7.742 -8.388 -0.426 1.00 98.25 76 ASP A N 1
ATOM 581 C CA . ASP A 1 76 ? -7.434 -7.950 -1.788 1.00 98.25 76 ASP A CA 1
ATOM 582 C C . ASP A 1 76 ? -8.712 -7.399 -2.433 1.00 98.25 76 ASP A C 1
ATOM 584 O O . ASP A 1 76 ? -9.764 -8.044 -2.394 1.00 98.25 76 ASP A O 1
ATOM 588 N N . PHE A 1 77 ? -8.609 -6.214 -3.028 1.00 98.38 77 PHE A N 1
ATOM 589 C CA . PHE A 1 77 ? -9.632 -5.624 -3.881 1.00 98.38 77 PHE A CA 1
ATOM 590 C C . PHE A 1 77 ? -9.164 -5.606 -5.325 1.00 98.38 77 PHE A C 1
ATOM 592 O O . PHE A 1 77 ? -7.973 -5.440 -5.602 1.00 98.38 77 PHE A O 1
ATOM 599 N N . PHE A 1 78 ? -10.121 -5.711 -6.238 1.00 96.88 78 PHE A N 1
ATOM 600 C CA . PHE A 1 78 ? -9.870 -5.706 -7.665 1.00 96.88 78 PHE A CA 1
ATOM 601 C C . PHE A 1 78 ? -10.807 -4.755 -8.398 1.00 96.88 78 PHE A C 1
ATOM 603 O O . PHE A 1 78 ? -12.009 -4.717 -8.134 1.00 96.88 78 PHE A O 1
ATOM 610 N N . TYR A 1 79 ? -10.250 -4.011 -9.349 1.00 94.62 79 TYR A N 1
ATOM 611 C CA . TYR A 1 79 ? -10.989 -3.197 -10.304 1.00 94.62 79 TYR A CA 1
ATOM 612 C C . TYR A 1 79 ? -10.320 -3.270 -11.675 1.00 94.62 79 TYR A C 1
ATOM 614 O O . TYR A 1 79 ? -9.242 -2.703 -11.869 1.00 94.62 79 TYR A O 1
ATOM 622 N N . LYS A 1 80 ? -10.974 -3.928 -12.639 1.00 90.62 80 LYS A N 1
ATOM 623 C CA . LYS A 1 80 ? -10.477 -4.174 -14.006 1.00 90.62 80 LYS A CA 1
ATOM 624 C C . LYS A 1 80 ? -9.146 -4.930 -14.044 1.00 90.62 80 LYS A C 1
ATOM 626 O O . LYS A 1 80 ? -9.141 -6.122 -14.280 1.00 90.62 80 LYS A O 1
ATOM 631 N N . GLU A 1 81 ? -8.041 -4.232 -13.822 1.00 90.56 81 GLU A N 1
ATOM 632 C CA . GLU A 1 81 ? -6.670 -4.766 -13.766 1.00 90.56 81 GLU A CA 1
ATOM 633 C C . GLU A 1 81 ? -5.851 -4.106 -12.637 1.00 90.56 81 GLU A C 1
ATOM 635 O O . GLU A 1 81 ? -4.634 -4.265 -12.550 1.00 90.56 81 GLU A O 1
ATOM 640 N N . THR A 1 82 ? -6.509 -3.299 -11.801 1.00 93.31 82 THR A N 1
ATOM 641 C CA . THR A 1 82 ? -5.914 -2.704 -10.610 1.00 93.31 82 THR A CA 1
ATOM 642 C C . THR A 1 82 ? -6.204 -3.584 -9.405 1.00 93.31 82 THR A C 1
ATOM 644 O O . THR A 1 82 ? -7.363 -3.874 -9.111 1.00 93.31 82 THR A O 1
ATOM 647 N N . GLU A 1 83 ? -5.151 -3.969 -8.692 1.00 96.38 83 GLU A N 1
ATOM 648 C CA . GLU A 1 83 ? -5.218 -4.704 -7.431 1.00 96.38 83 GLU A CA 1
ATOM 649 C C . GLU A 1 83 ? -4.802 -3.796 -6.277 1.00 96.38 83 GLU A C 1
ATOM 651 O O . GLU A 1 83 ? -3.760 -3.138 -6.338 1.00 96.38 83 GLU A O 1
ATOM 656 N N . ILE A 1 84 ? -5.594 -3.804 -5.205 1.00 97.69 84 ILE A N 1
ATOM 657 C CA . ILE A 1 84 ? -5.271 -3.159 -3.930 1.00 97.69 84 ILE A CA 1
ATOM 658 C C . ILE A 1 84 ? -5.218 -4.248 -2.867 1.00 97.69 84 ILE A C 1
ATOM 660 O O . ILE A 1 84 ? -6.240 -4.821 -2.497 1.00 97.69 84 ILE A O 1
ATOM 664 N N . ARG A 1 85 ? -4.025 -4.523 -2.353 1.00 97.56 85 ARG A N 1
ATOM 665 C CA . ARG A 1 85 ? -3.777 -5.534 -1.327 1.00 97.56 85 ARG A CA 1
ATOM 666 C C . ARG A 1 85 ? -3.458 -4.859 -0.005 1.00 97.56 85 ARG A C 1
ATOM 668 O O . ARG A 1 85 ? -2.377 -4.298 0.154 1.00 97.56 85 ARG A O 1
ATOM 675 N N . ILE A 1 86 ? -4.366 -4.961 0.958 1.00 97.94 86 ILE A N 1
ATOM 676 C CA . ILE A 1 86 ? -4.184 -4.447 2.318 1.00 97.94 86 ILE A CA 1
ATOM 677 C C . ILE A 1 86 ? -3.648 -5.588 3.186 1.00 97.94 86 ILE A C 1
ATOM 679 O O . ILE A 1 86 ? -4.293 -6.627 3.357 1.00 97.94 86 ILE A O 1
ATOM 683 N N . GLN A 1 87 ? -2.436 -5.409 3.702 1.00 95.31 87 GLN A N 1
ATOM 684 C CA . GLN A 1 87 ? -1.689 -6.433 4.432 1.00 95.31 87 GLN A CA 1
ATOM 685 C C . GLN A 1 87 ? -2.049 -6.470 5.928 1.00 95.31 87 GLN A C 1
ATOM 687 O O . GLN A 1 87 ? -2.809 -5.612 6.383 1.00 95.31 87 GLN A O 1
ATOM 692 N N . PRO A 1 88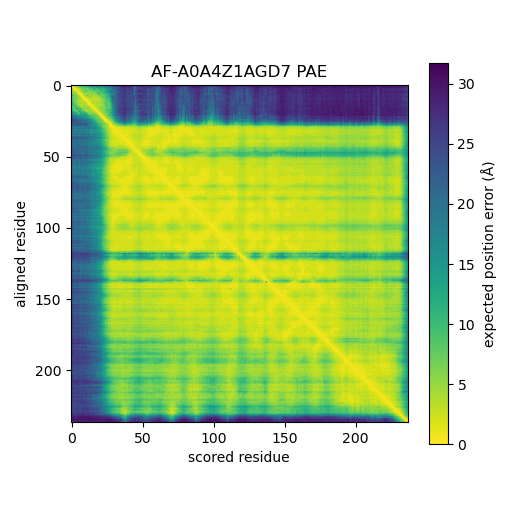 ? -1.498 -7.408 6.724 1.00 94.06 88 PRO A N 1
ATOM 693 C CA . PRO A 1 88 ? -1.705 -7.423 8.168 1.00 94.06 88 PRO A CA 1
ATOM 694 C C . PRO A 1 88 ? -1.345 -6.126 8.889 1.00 94.06 88 PRO A C 1
ATOM 696 O O . PRO A 1 88 ? -0.413 -5.417 8.494 1.00 94.06 88 PRO A O 1
ATOM 699 N N . ASN A 1 89 ? -2.028 -5.877 10.007 1.00 94.38 89 ASN A N 1
ATOM 700 C CA . ASN A 1 89 ? -1.784 -4.740 10.898 1.00 94.38 89 ASN A CA 1
ATOM 701 C C . ASN A 1 89 ? -1.812 -3.390 10.187 1.00 94.38 89 ASN A C 1
ATOM 703 O O . ASN A 1 89 ? -0.942 -2.544 10.418 1.00 94.38 89 ASN A O 1
ATOM 707 N N . THR A 1 90 ? -2.793 -3.212 9.309 1.00 97.31 90 THR A N 1
ATOM 708 C CA . THR A 1 90 ? -2.903 -2.033 8.459 1.00 97.31 90 THR A CA 1
ATOM 709 C C . THR A 1 90 ? -4.136 -1.232 8.811 1.00 97.31 90 THR A C 1
ATOM 711 O O . THR A 1 90 ? -5.200 -1.787 9.080 1.00 97.31 90 THR A O 1
ATOM 714 N N . ASP A 1 91 ? -3.965 0.083 8.798 1.00 98.38 91 ASP A N 1
ATOM 715 C CA . ASP A 1 91 ? -5.043 1.054 8.820 1.00 98.38 91 ASP A CA 1
ATOM 716 C C . ASP A 1 91 ? -4.997 1.847 7.516 1.00 98.38 91 ASP A C 1
ATOM 718 O O . ASP A 1 91 ? -4.067 2.618 7.260 1.00 98.38 91 ASP A O 1
ATOM 722 N N . PHE A 1 92 ? -5.964 1.565 6.655 1.00 98.75 92 PHE A N 1
ATOM 723 C CA . PHE A 1 92 ? -6.017 2.036 5.283 1.00 98.75 92 PHE A CA 1
ATOM 724 C C . PHE A 1 92 ? -7.273 2.873 5.081 1.00 98.75 92 PHE A C 1
ATOM 726 O O . PHE A 1 92 ? -8.343 2.536 5.580 1.00 98.75 92 PHE A O 1
ATOM 733 N N . THR A 1 93 ? -7.177 3.943 4.303 1.00 98.62 93 THR A N 1
ATOM 734 C CA . THR A 1 93 ? -8.338 4.700 3.831 1.00 98.62 93 THR A CA 1
ATOM 735 C C . THR A 1 93 ? -8.240 4.905 2.328 1.00 98.62 93 THR A C 1
ATOM 737 O O . THR A 1 93 ? -7.230 5.426 1.850 1.00 98.62 93 THR A O 1
ATOM 740 N N . LEU A 1 94 ? -9.302 4.583 1.588 1.00 98.38 94 LEU A N 1
ATOM 741 C CA . LEU A 1 94 ? -9.428 5.056 0.210 1.00 98.38 94 LEU A CA 1
ATOM 742 C C . LEU A 1 94 ? -9.926 6.500 0.270 1.00 98.38 94 LEU A C 1
ATOM 744 O O . LEU A 1 94 ? -11.067 6.738 0.631 1.00 98.38 94 LEU A O 1
ATOM 748 N N . LYS A 1 95 ? -9.072 7.486 0.007 1.00 98.06 95 LYS A N 1
ATOM 749 C CA . LYS A 1 95 ? -9.418 8.911 0.132 1.00 98.06 95 LYS A CA 1
ATOM 750 C C . LYS A 1 95 ? -10.210 9.417 -1.064 1.00 98.06 95 LYS A C 1
ATOM 752 O O . LYS A 1 95 ? -11.150 10.182 -0.887 1.00 98.06 95 LYS A O 1
ATOM 757 N N . GLU A 1 96 ? -9.826 8.985 -2.255 1.00 96.81 96 GLU A N 1
ATOM 758 C CA . GLU A 1 96 ? -10.424 9.422 -3.511 1.00 96.81 96 GLU A CA 1
ATOM 759 C C . GLU A 1 96 ? -10.460 8.250 -4.484 1.00 96.81 96 GLU A C 1
ATOM 761 O O . GLU A 1 96 ? -9.525 7.446 -4.534 1.00 96.81 96 GLU A O 1
ATOM 766 N N . TRP A 1 97 ? -11.543 8.173 -5.245 1.00 94.81 97 TRP A N 1
ATOM 767 C CA . TRP A 1 97 ? -11.711 7.286 -6.381 1.00 94.81 97 TRP A CA 1
ATOM 768 C C . TRP A 1 97 ? -12.624 7.999 -7.361 1.00 94.81 97 TRP A C 1
ATOM 770 O O . TRP A 1 97 ? -13.713 8.405 -6.974 1.00 94.81 97 TRP A O 1
ATOM 780 N N . ASP A 1 98 ? -12.145 8.179 -8.581 1.00 92.81 98 ASP A N 1
ATOM 781 C CA . ASP A 1 98 ? -12.903 8.705 -9.706 1.00 92.81 98 ASP A CA 1
ATOM 782 C C . ASP A 1 98 ? -12.523 7.851 -10.917 1.00 92.81 98 ASP A C 1
ATOM 784 O O . ASP A 1 98 ? -11.407 7.933 -11.450 1.00 92.81 98 ASP A O 1
ATOM 788 N N . SER A 1 99 ? -13.434 6.958 -11.297 1.00 88.94 99 SER A N 1
ATOM 789 C CA . SER A 1 99 ? -13.187 5.977 -12.358 1.00 88.94 99 SER A CA 1
ATOM 790 C C . SER A 1 99 ? -13.116 6.609 -13.757 1.00 88.94 99 SER A C 1
ATOM 792 O O . SER A 1 99 ? -12.374 6.108 -14.611 1.00 88.94 99 SER A O 1
ATOM 794 N N . ASP A 1 100 ? -13.798 7.739 -13.962 1.00 88.06 100 ASP A N 1
ATOM 795 C CA . ASP A 1 100 ? -13.870 8.457 -15.237 1.00 88.06 100 ASP A CA 1
ATOM 796 C C . ASP A 1 100 ? -12.615 9.300 -15.462 1.00 88.06 100 ASP A C 1
ATOM 798 O O . ASP A 1 100 ? -11.953 9.201 -16.503 1.00 88.06 100 ASP A O 1
ATOM 802 N N . LYS A 1 101 ? -12.232 10.092 -14.453 1.00 90.06 101 LYS A N 1
ATOM 803 C CA . LYS A 1 101 ? -10.994 10.885 -14.469 1.00 90.06 101 LYS A CA 1
ATOM 804 C C . LYS A 1 101 ? -9.753 10.037 -14.224 1.00 90.06 101 LYS A C 1
ATOM 806 O O . LYS A 1 101 ? -8.643 10.513 -14.463 1.00 90.06 101 LYS A O 1
ATOM 811 N N . LYS A 1 102 ? -9.929 8.787 -13.783 1.00 90.50 102 LYS A N 1
ATOM 812 C CA . LYS A 1 102 ? -8.852 7.855 -13.428 1.00 90.50 102 LYS A CA 1
ATOM 813 C C . LYS A 1 102 ? -7.965 8.458 -12.347 1.00 90.50 102 LYS A C 1
ATOM 815 O O . LYS A 1 102 ? -6.753 8.569 -12.518 1.00 90.50 102 LYS A O 1
ATOM 820 N N . ILE A 1 103 ? -8.585 8.882 -11.253 1.00 93.56 103 ILE A N 1
ATOM 821 C CA . ILE A 1 103 ? -7.892 9.417 -10.081 1.00 93.56 103 ILE A CA 1
ATOM 822 C C . ILE A 1 103 ? -8.171 8.490 -8.909 1.00 93.56 103 ILE A C 1
ATOM 824 O O . ILE A 1 103 ? -9.314 8.117 -8.659 1.00 93.56 103 ILE A O 1
ATOM 828 N N . ALA A 1 104 ? -7.124 8.095 -8.196 1.00 95.94 104 ALA A N 1
ATOM 829 C CA . ALA A 1 104 ? -7.257 7.334 -6.967 1.00 95.94 104 ALA A CA 1
ATOM 830 C C . ALA A 1 104 ? -6.216 7.792 -5.951 1.00 95.94 104 ALA A C 1
ATOM 832 O O . ALA A 1 104 ? -5.040 7.954 -6.283 1.00 95.94 104 ALA A O 1
ATOM 833 N N . LYS A 1 105 ? -6.650 7.978 -4.704 1.00 98.00 105 LYS A N 1
ATOM 834 C CA . LYS A 1 105 ? -5.771 8.321 -3.583 1.00 98.00 105 LYS A CA 1
ATOM 835 C C . LYS A 1 105 ? -6.007 7.363 -2.434 1.00 98.00 105 LYS A C 1
ATOM 837 O O . LYS A 1 105 ? -7.105 7.303 -1.885 1.00 98.00 105 LYS A O 1
ATOM 842 N N . ALA A 1 106 ? -4.971 6.643 -2.045 1.00 98.50 106 ALA A N 1
ATOM 843 C CA . ALA A 1 106 ? -4.944 5.783 -0.877 1.00 98.50 106 ALA A CA 1
ATOM 844 C C . ALA A 1 106 ? -4.112 6.428 0.234 1.00 98.50 106 ALA A C 1
ATOM 846 O O . ALA A 1 106 ? -3.099 7.072 -0.028 1.00 98.50 106 ALA A O 1
ATOM 847 N N . TYR A 1 107 ? -4.517 6.216 1.480 1.00 98.75 107 TYR A N 1
ATOM 848 C CA . TYR A 1 107 ? -3.759 6.628 2.654 1.00 98.75 107 TYR A CA 1
ATOM 849 C C . TYR A 1 107 ? -3.544 5.439 3.584 1.00 98.75 107 TYR A C 1
ATOM 851 O O . TYR A 1 107 ? -4.497 4.742 3.932 1.00 98.75 107 TYR A O 1
ATOM 859 N N . ILE A 1 108 ? -2.297 5.228 3.990 1.00 98.50 108 ILE A N 1
ATOM 860 C CA . ILE A 1 108 ? -1.871 4.187 4.916 1.00 98.50 108 ILE A CA 1
ATOM 861 C C . ILE A 1 108 ? -1.400 4.887 6.187 1.00 98.50 108 ILE A C 1
ATOM 863 O O . ILE A 1 108 ? -0.288 5.410 6.246 1.00 98.50 108 ILE A O 1
ATOM 867 N N . GLU A 1 109 ? -2.264 4.910 7.200 1.00 97.94 109 GLU A N 1
ATOM 868 C CA . GLU A 1 109 ? -1.962 5.525 8.497 1.00 97.94 109 GLU A CA 1
ATOM 869 C C . GLU A 1 109 ? -0.934 4.686 9.266 1.00 97.94 109 GLU A C 1
ATOM 871 O O . GLU A 1 109 ? -0.042 5.228 9.912 1.00 97.94 109 GLU A O 1
ATOM 876 N N . LYS A 1 110 ? -1.022 3.356 9.143 1.00 96.31 110 LYS A N 1
ATOM 877 C CA . LYS A 1 110 ? -0.009 2.399 9.601 1.00 96.31 110 LYS A CA 1
ATOM 878 C C . LYS A 1 110 ? -0.110 1.085 8.843 1.00 96.31 110 LYS A C 1
ATOM 880 O O . LYS A 1 110 ? -1.167 0.762 8.303 1.00 96.31 110 LYS A O 1
ATOM 885 N N . GLY A 1 111 ? 0.959 0.298 8.874 1.00 95.06 111 GLY A N 1
ATOM 886 C CA . GLY A 1 111 ? 1.000 -1.017 8.246 1.00 95.06 111 GLY A CA 1
ATOM 887 C C . GLY A 1 111 ? 1.424 -0.930 6.790 1.00 95.06 111 GLY A C 1
ATOM 888 O O . GLY A 1 111 ? 2.382 -0.227 6.476 1.00 95.06 111 GLY A O 1
ATOM 889 N N . ALA A 1 112 ? 0.777 -1.698 5.919 1.00 95.44 112 ALA A N 1
ATOM 890 C CA . ALA A 1 112 ? 1.289 -1.957 4.584 1.00 95.44 112 ALA A CA 1
ATOM 891 C C . ALA A 1 112 ? 0.180 -2.192 3.555 1.00 95.44 112 ALA A C 1
ATOM 893 O O . ALA A 1 112 ? -0.775 -2.936 3.788 1.00 95.44 112 ALA A O 1
ATOM 894 N N . ALA A 1 113 ? 0.355 -1.613 2.373 1.00 97.12 113 ALA A N 1
ATOM 895 C CA . ALA A 1 113 ? -0.464 -1.912 1.214 1.00 97.12 113 ALA A CA 1
ATOM 896 C C . ALA A 1 113 ? 0.417 -2.126 -0.017 1.00 97.12 113 ALA A C 1
ATOM 898 O O . ALA A 1 113 ? 1.456 -1.487 -0.187 1.00 97.12 113 ALA A O 1
ATOM 899 N N . TRP A 1 114 ? -0.003 -3.049 -0.871 1.00 96.56 114 TRP A N 1
ATOM 900 C CA . TRP A 1 114 ? 0.609 -3.280 -2.168 1.00 96.56 114 TRP A CA 1
ATOM 901 C C . TRP A 1 114 ? -0.408 -3.011 -3.261 1.00 96.56 114 TRP A C 1
ATOM 903 O O . TRP A 1 114 ? -1.588 -3.336 -3.121 1.00 96.56 114 TRP A O 1
ATOM 913 N N . PHE A 1 115 ? 0.065 -2.422 -4.346 1.00 96.44 115 PHE A N 1
ATOM 914 C CA . PHE A 1 115 ? -0.761 -1.988 -5.450 1.00 96.44 115 PHE A CA 1
ATOM 915 C C . PHE A 1 115 ? -0.176 -2.526 -6.744 1.00 96.44 115 PHE A C 1
ATOM 917 O O . PHE A 1 115 ? 1.020 -2.372 -6.987 1.00 96.44 115 PHE A O 1
ATOM 924 N N . ARG A 1 116 ? -1.027 -3.091 -7.598 1.00 95.50 116 ARG A N 1
ATOM 925 C CA . ARG A 1 116 ? -0.767 -3.206 -9.035 1.00 95.50 116 ARG A CA 1
ATOM 926 C C . ARG A 1 116 ? -1.728 -2.262 -9.711 1.00 95.50 116 ARG A C 1
ATOM 928 O O . ARG A 1 116 ? -2.927 -2.471 -9.644 1.00 95.50 116 ARG A O 1
ATOM 935 N N . VAL A 1 117 ? -1.208 -1.206 -10.311 1.00 93.94 117 VAL A N 1
ATOM 936 C CA . VAL A 1 117 ? -2.004 -0.150 -10.925 1.00 93.94 117 VAL A CA 1
ATOM 937 C C . VAL A 1 117 ? -1.964 -0.331 -12.432 1.00 93.94 117 VAL A C 1
ATOM 939 O O . VAL A 1 117 ? -0.918 -0.162 -13.063 1.00 93.94 117 VAL A O 1
ATOM 942 N N . SER A 1 118 ? -3.124 -0.632 -13.005 1.00 87.06 118 SER A N 1
ATOM 943 C CA . SER A 1 118 ? -3.367 -0.627 -14.447 1.00 87.06 118 SER A CA 1
ATOM 944 C C . SER A 1 118 ? 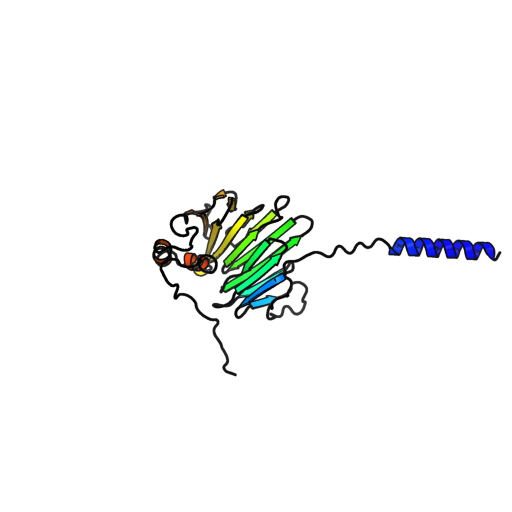-4.539 0.302 -14.762 1.00 87.06 118 SER A C 1
ATOM 946 O O . SER A 1 118 ? -5.335 0.636 -13.895 1.00 87.06 118 SER A O 1
ATOM 948 N N . ASN A 1 119 ? -4.664 0.747 -16.009 1.00 71.94 119 ASN A N 1
ATOM 949 C CA . ASN A 1 119 ? -5.710 1.667 -16.478 1.00 71.94 119 ASN A CA 1
ATOM 950 C C . ASN A 1 119 ? -5.636 3.134 -16.009 1.00 71.94 119 ASN A C 1
ATOM 952 O O . ASN A 1 119 ? -6.452 3.933 -16.471 1.00 71.94 119 ASN A O 1
ATOM 956 N N . PHE A 1 120 ? -4.608 3.539 -15.256 1.00 78.44 120 PHE A N 1
ATOM 957 C CA . PHE A 1 120 ? -4.365 4.935 -14.842 1.00 78.44 120 PHE A CA 1
ATOM 958 C C . PHE A 1 120 ? -3.412 5.719 -15.769 1.00 78.44 120 PHE A C 1
ATOM 960 O O . PHE A 1 120 ? -2.995 6.823 -15.441 1.00 78.44 120 PHE A O 1
ATOM 967 N N . LYS A 1 121 ? -3.105 5.214 -16.977 1.00 72.50 121 LYS A N 1
ATOM 968 C CA . LYS A 1 121 ? -2.128 5.839 -17.903 1.00 72.50 121 LYS A CA 1
ATOM 969 C C . LYS A 1 121 ? -2.421 7.309 -18.258 1.00 72.50 121 LYS A C 1
ATOM 971 O O . LYS A 1 121 ? -1.498 8.042 -18.596 1.00 72.50 121 LYS A O 1
ATOM 976 N N . LYS A 1 122 ? -3.696 7.718 -18.220 1.00 80.25 122 LYS A N 1
ATOM 977 C CA . LYS A 1 122 ? -4.161 9.096 -18.485 1.00 80.25 122 LYS A CA 1
ATOM 978 C C . LYS A 1 122 ? -4.568 9.865 -17.214 1.00 80.25 122 LYS A C 1
ATOM 980 O O . LYS A 1 122 ? -5.066 10.974 -17.337 1.00 80.25 122 LYS A O 1
ATOM 985 N N . GLY A 1 123 ? -4.380 9.278 -16.034 1.00 87.19 123 GLY A N 1
ATOM 986 C CA . GLY A 1 123 ? -4.737 9.863 -14.742 1.00 87.19 123 GLY A CA 1
ATOM 987 C C . GLY A 1 123 ? -3.621 9.675 -13.711 1.00 87.19 123 GLY A C 1
ATOM 988 O O . GLY A 1 123 ? -2.444 9.622 -14.082 1.00 87.19 123 GLY A O 1
ATOM 989 N N . SER A 1 124 ? -3.975 9.590 -12.430 1.00 91.62 124 SER A N 1
ATOM 990 C CA . SER A 1 124 ? -3.015 9.429 -11.333 1.00 91.62 124 SER A CA 1
ATOM 991 C C . SER A 1 124 ? -3.504 8.450 -10.272 1.00 91.62 124 SER A C 1
ATOM 993 O O . SER A 1 124 ? -4.673 8.435 -9.888 1.00 91.62 124 SER A O 1
ATOM 995 N N . PHE A 1 125 ? -2.578 7.630 -9.783 1.00 96.31 125 PHE A N 1
ATOM 996 C CA . PHE A 1 125 ? -2.768 6.839 -8.578 1.00 96.31 125 PHE A CA 1
ATOM 997 C C . PHE A 1 125 ? -1.721 7.269 -7.556 1.00 96.31 125 PHE A C 1
ATOM 999 O O . PHE A 1 125 ? -0.520 7.207 -7.830 1.00 96.31 125 PHE A O 1
ATOM 1006 N N . GLU A 1 126 ? -2.174 7.688 -6.381 1.00 97.56 126 GLU A N 1
ATOM 1007 C CA . GLU A 1 126 ? -1.318 8.100 -5.273 1.00 97.56 126 GLU A CA 1
ATOM 1008 C C . GLU A 1 126 ? -1.578 7.217 -4.056 1.00 97.56 126 GLU A C 1
ATOM 1010 O O . GLU A 1 126 ? -2.722 6.956 -3.687 1.00 97.56 126 GLU A O 1
ATOM 1015 N N . ALA A 1 127 ? -0.511 6.777 -3.402 1.00 98.25 127 ALA A N 1
ATOM 1016 C CA . ALA A 1 127 ? -0.575 6.138 -2.099 1.00 98.25 127 ALA A CA 1
ATOM 1017 C C . ALA A 1 127 ? 0.333 6.897 -1.136 1.00 98.25 127 ALA A C 1
ATOM 1019 O O . ALA A 1 127 ? 1.533 7.037 -1.382 1.00 98.25 127 ALA A O 1
ATOM 1020 N N . SER A 1 128 ? -0.237 7.398 -0.047 1.00 98.44 128 SER A N 1
ATOM 1021 C CA . SER A 1 128 ? 0.476 8.217 0.926 1.00 98.44 128 SER A CA 1
ATOM 1022 C C . SER A 1 128 ? 0.507 7.598 2.316 1.00 98.44 128 SER A C 1
ATOM 1024 O O . SER A 1 128 ? -0.322 6.772 2.695 1.00 98.44 128 SER A O 1
ATOM 1026 N N . THR A 1 129 ? 1.509 8.018 3.073 1.00 98.19 129 THR A N 1
ATOM 1027 C CA . THR A 1 129 ? 1.743 7.726 4.485 1.00 98.19 129 THR A CA 1
ATOM 1028 C C . THR A 1 129 ? 1.911 9.055 5.226 1.00 98.19 129 THR A C 1
ATOM 1030 O O . THR A 1 129 ? 1.935 10.112 4.590 1.00 98.19 129 THR A O 1
ATOM 1033 N N . PRO A 1 130 ? 2.074 9.057 6.559 1.00 97.75 130 PRO A N 1
ATOM 1034 C CA . PRO A 1 130 ? 2.447 10.267 7.288 1.00 97.75 130 PRO A CA 1
ATOM 1035 C C . PRO A 1 130 ? 3.728 10.973 6.806 1.00 97.75 130 PRO A C 1
ATOM 1037 O O . PRO A 1 130 ? 3.920 12.133 7.157 1.00 97.75 130 PRO A O 1
ATOM 1040 N N . THR A 1 131 ? 4.615 10.314 6.048 1.00 97.00 131 THR A N 1
ATOM 1041 C CA . THR A 1 131 ? 5.910 10.901 5.643 1.00 97.00 131 THR A CA 1
ATOM 1042 C C . THR A 1 131 ? 6.144 10.958 4.141 1.00 97.00 131 THR A C 1
ATOM 1044 O O . THR A 1 131 ? 6.924 11.787 3.676 1.00 97.00 131 THR A O 1
ATOM 1047 N N . THR A 1 132 ? 5.491 10.108 3.354 1.00 96.31 132 THR A N 1
ATOM 1048 C CA . THR A 1 132 ? 5.725 10.024 1.908 1.00 96.31 132 THR A CA 1
ATOM 1049 C C . THR A 1 132 ? 4.435 9.923 1.120 1.00 96.31 132 THR A C 1
ATOM 1051 O O . THR A 1 132 ? 3.443 9.373 1.588 1.00 96.31 132 THR A O 1
ATOM 1054 N N . THR A 1 133 ? 4.470 10.414 -0.113 1.00 97.62 133 THR A N 1
ATOM 1055 C CA . THR A 1 133 ? 3.467 10.157 -1.143 1.00 97.62 133 THR A CA 1
ATOM 1056 C C . THR A 1 133 ? 4.156 9.511 -2.336 1.00 97.62 133 THR A C 1
ATOM 1058 O O . THR A 1 133 ? 5.087 10.082 -2.905 1.00 97.62 133 THR A O 1
ATOM 1061 N N . ALA A 1 134 ? 3.702 8.311 -2.690 1.00 97.19 134 ALA A N 1
ATOM 1062 C CA . ALA A 1 134 ? 4.116 7.575 -3.872 1.00 97.19 134 ALA A CA 1
ATOM 1063 C C . ALA A 1 134 ? 3.072 7.765 -4.981 1.00 97.19 134 ALA A C 1
ATOM 1065 O O . ALA A 1 134 ? 1.915 7.376 -4.816 1.00 97.19 134 ALA A O 1
ATOM 1066 N N . GLY A 1 135 ? 3.476 8.362 -6.098 1.00 95.25 135 GLY A N 1
ATOM 1067 C CA . GLY A 1 135 ? 2.638 8.615 -7.265 1.00 95.25 135 GLY A CA 1
ATOM 1068 C C . GLY A 1 135 ? 3.055 7.763 -8.460 1.00 95.25 135 GLY A C 1
ATOM 1069 O O . GLY A 1 135 ? 4.241 7.672 -8.796 1.00 95.25 135 GLY A O 1
ATOM 1070 N N . VAL A 1 136 ? 2.072 7.158 -9.128 1.00 92.62 136 VAL A N 1
ATOM 1071 C CA . VAL A 1 136 ? 2.273 6.357 -10.341 1.00 92.62 136 VAL A CA 1
ATOM 1072 C C . VAL A 1 136 ? 1.202 6.651 -11.392 1.00 92.62 136 VAL A C 1
ATOM 1074 O O . VAL A 1 136 ? 0.087 7.068 -11.084 1.00 92.62 136 VAL A O 1
ATOM 1077 N N . ARG A 1 137 ? 1.531 6.373 -12.658 1.00 80.00 137 ARG A N 1
ATOM 1078 C CA . ARG A 1 137 ? 0.555 6.301 -13.772 1.00 80.00 137 ARG A CA 1
ATOM 1079 C C . ARG A 1 137 ? 0.220 4.860 -14.179 1.00 80.00 137 ARG A C 1
ATOM 1081 O O . ARG A 1 137 ? -0.674 4.611 -14.984 1.00 80.00 137 ARG A O 1
ATOM 1088 N N . GLY A 1 138 ? 0.961 3.910 -13.628 1.00 82.19 138 GLY A N 1
ATOM 1089 C CA . GLY A 1 138 ? 0.843 2.474 -13.829 1.00 82.19 138 GLY A CA 1
ATOM 1090 C C . GLY A 1 138 ? 2.132 1.821 -13.355 1.00 82.19 138 GLY A C 1
ATOM 1091 O O . GLY A 1 138 ? 3.188 2.408 -13.578 1.00 82.19 138 GLY A O 1
ATOM 1092 N N . THR A 1 139 ? 2.019 0.692 -12.651 1.00 92.81 139 THR A N 1
ATOM 1093 C CA . THR A 1 139 ? 3.088 -0.232 -12.217 1.00 92.81 139 THR A CA 1
ATOM 1094 C C . THR A 1 139 ? 2.638 -1.030 -10.976 1.00 92.81 139 THR A C 1
ATOM 1096 O O . THR A 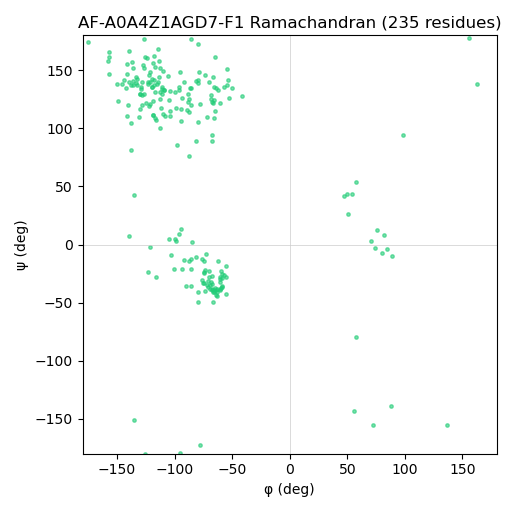1 139 ? 1.546 -0.804 -10.458 1.00 92.81 139 THR A O 1
ATOM 1099 N N . ALA A 1 140 ? 3.471 -1.942 -10.474 1.00 93.50 140 ALA A N 1
ATOM 1100 C CA . ALA A 1 140 ? 3.343 -2.579 -9.173 1.00 93.50 140 ALA A CA 1
ATOM 1101 C C . ALA A 1 140 ? 4.334 -2.012 -8.139 1.00 93.50 140 ALA A C 1
ATOM 1103 O O . ALA A 1 140 ? 5.537 -1.914 -8.405 1.00 93.50 140 ALA A O 1
ATOM 1104 N N . PHE A 1 141 ? 3.842 -1.674 -6.947 1.00 94.88 141 PHE A N 1
ATOM 1105 C CA . PHE A 1 141 ? 4.639 -1.099 -5.860 1.00 94.88 141 PHE A CA 1
ATOM 1106 C C . PHE A 1 141 ? 3.990 -1.316 -4.486 1.00 94.88 141 PHE A C 1
ATOM 1108 O O . PHE A 1 141 ? 2.785 -1.541 -4.374 1.00 94.88 141 PHE A O 1
ATOM 1115 N N . GLY A 1 142 ? 4.796 -1.258 -3.428 1.00 94.69 142 GLY A N 1
ATOM 1116 C CA . GLY A 1 142 ? 4.342 -1.325 -2.039 1.00 94.69 142 GLY A CA 1
ATOM 1117 C C . GLY A 1 142 ? 4.587 -0.017 -1.296 1.00 94.69 142 GLY A C 1
ATOM 1118 O O . GLY A 1 142 ? 5.610 0.632 -1.514 1.00 94.69 142 GLY A O 1
ATOM 1119 N N . VAL A 1 143 ? 3.671 0.345 -0.400 1.00 96.44 143 VAL A N 1
ATOM 1120 C CA . VAL A 1 143 ? 3.776 1.503 0.496 1.00 96.44 143 VAL A CA 1
ATOM 1121 C C . VAL A 1 143 ? 3.490 1.062 1.925 1.00 96.44 143 VAL A C 1
ATOM 1123 O O . VAL A 1 143 ? 2.546 0.312 2.184 1.00 96.44 143 VAL A O 1
ATOM 1126 N N . PHE A 1 144 ? 4.320 1.526 2.855 1.00 93.88 144 PHE A N 1
ATOM 1127 C CA . PHE A 1 144 ? 4.326 1.055 4.233 1.00 93.88 144 PHE A CA 1
ATOM 1128 C C . PHE A 1 144 ? 4.563 2.218 5.185 1.00 93.88 144 PHE A C 1
ATOM 1130 O O . PHE A 1 144 ? 5.349 3.110 4.875 1.00 93.88 144 PHE A O 1
ATOM 1137 N N . TYR A 1 145 ? 3.961 2.171 6.367 1.00 96.12 145 TYR A N 1
ATOM 1138 C CA . TYR A 1 145 ? 4.326 3.048 7.472 1.00 96.12 145 TYR A CA 1
ATOM 1139 C C . TYR A 1 145 ? 4.535 2.226 8.740 1.00 96.12 145 TYR A C 1
ATOM 1141 O O . TYR A 1 145 ? 3.602 1.586 9.241 1.00 96.12 145 TYR A O 1
ATOM 1149 N N . GLU A 1 146 ? 5.769 2.236 9.245 1.00 92.75 146 GLU A N 1
ATOM 1150 C CA . GLU A 1 146 ? 6.127 1.589 10.503 1.00 92.75 146 GLU A CA 1
ATOM 1151 C C . GLU A 1 146 ? 6.066 2.619 11.632 1.00 92.75 146 GLU A C 1
ATOM 1153 O O . GLU A 1 146 ? 6.912 3.507 11.760 1.00 92.75 146 GLU A O 1
ATOM 1158 N N . GLU A 1 147 ? 5.023 2.498 12.449 1.00 91.75 147 GLU A N 1
ATOM 1159 C CA . GLU A 1 147 ? 4.660 3.465 13.484 1.00 91.75 147 GLU A CA 1
ATOM 1160 C C . GLU A 1 147 ? 5.743 3.589 14.563 1.00 91.75 147 GLU A C 1
ATOM 1162 O O . GLU A 1 147 ? 6.057 4.699 14.997 1.00 91.75 147 GLU A O 1
ATOM 1167 N N . LYS A 1 148 ? 6.378 2.471 14.947 1.00 90.25 148 LYS A N 1
ATOM 1168 C CA . LYS A 1 148 ? 7.452 2.465 15.957 1.00 90.25 148 LYS A CA 1
ATOM 1169 C C . LYS A 1 148 ? 8.685 3.232 15.490 1.00 90.25 148 LYS A C 1
ATOM 1171 O O . LYS A 1 148 ? 9.320 3.933 16.273 1.00 90.25 148 LYS A O 1
ATOM 1176 N N . GLU A 1 149 ? 9.003 3.118 14.207 1.00 90.75 149 GLU A N 1
ATOM 1177 C CA . GLU A 1 149 ? 10.138 3.798 13.583 1.00 90.75 149 GLU A CA 1
ATOM 1178 C C . GLU A 1 149 ? 9.783 5.215 13.120 1.00 90.75 149 GLU A C 1
ATOM 1180 O O . GLU A 1 149 ? 10.680 5.994 12.783 1.00 90.75 149 GLU A O 1
ATOM 1185 N N . LYS A 1 150 ? 8.485 5.552 13.096 1.00 94.56 150 LYS A N 1
ATOM 1186 C CA . LYS A 1 150 ? 7.930 6.772 12.496 1.00 94.56 150 LYS A CA 1
ATOM 1187 C C . LYS A 1 150 ? 8.454 6.978 11.078 1.00 94.56 150 LYS A C 1
ATOM 1189 O O . LYS A 1 150 ? 8.888 8.073 10.724 1.00 94.56 150 LYS A O 1
ATOM 1194 N N . THR A 1 151 ? 8.501 5.902 10.300 1.00 94.75 151 THR A N 1
ATOM 1195 C CA . THR A 1 151 ? 9.142 5.899 8.984 1.00 94.75 151 THR A CA 1
ATOM 1196 C C . THR A 1 151 ? 8.208 5.303 7.943 1.00 94.75 151 THR A C 1
ATOM 1198 O O . THR A 1 151 ? 7.628 4.233 8.135 1.00 94.75 151 THR A O 1
ATOM 1201 N N . GLY A 1 152 ? 8.051 6.036 6.845 1.00 95.62 152 GLY A N 1
ATOM 1202 C CA . GLY A 1 152 ? 7.354 5.592 5.648 1.00 95.62 152 GLY A CA 1
ATOM 1203 C C . GLY A 1 152 ? 8.340 4.964 4.679 1.00 95.62 152 GLY A C 1
ATOM 1204 O O . GLY A 1 152 ? 9.446 5.474 4.503 1.00 95.62 152 GLY A O 1
ATOM 1205 N N . TYR A 1 153 ? 7.929 3.874 4.048 1.00 94.62 153 TYR A N 1
ATOM 1206 C CA . TYR A 1 153 ? 8.723 3.111 3.098 1.00 94.62 153 TYR A CA 1
ATOM 1207 C C . TYR A 1 153 ? 7.960 2.945 1.789 1.00 94.62 153 TYR A C 1
ATOM 1209 O O . TYR A 1 153 ? 6.728 2.888 1.757 1.00 94.62 153 TYR A O 1
ATOM 1217 N N . THR A 1 154 ? 8.694 2.818 0.693 1.00 94.50 154 THR A N 1
ATOM 1218 C CA . THR A 1 154 ? 8.152 2.450 -0.615 1.00 94.50 154 THR A CA 1
ATOM 1219 C C . THR A 1 154 ? 9.072 1.425 -1.253 1.00 94.50 154 THR A C 1
ATOM 1221 O O . THR A 1 154 ? 10.285 1.600 -1.201 1.00 94.50 154 THR A O 1
ATOM 1224 N N . CYS A 1 155 ? 8.521 0.379 -1.867 1.00 92.06 155 CYS A N 1
ATOM 1225 C CA . CYS A 1 155 ? 9.278 -0.555 -2.700 1.00 92.06 155 CYS A CA 1
ATOM 1226 C C . CYS A 1 155 ? 8.683 -0.618 -4.108 1.00 92.06 155 CYS A C 1
ATOM 1228 O O . CYS A 1 155 ? 7.464 -0.636 -4.279 1.00 92.06 155 CYS A O 1
ATOM 1230 N N . VAL A 1 156 ? 9.543 -0.650 -5.121 1.00 93.25 156 VAL A N 1
ATOM 1231 C CA . VAL A 1 156 ? 9.136 -0.668 -6.526 1.00 93.25 156 VAL A CA 1
ATOM 1232 C C . VAL A 1 156 ? 9.301 -2.079 -7.078 1.00 93.25 156 VAL A C 1
ATOM 1234 O O . VAL A 1 156 ? 10.419 -2.573 -7.234 1.00 93.25 156 VAL A O 1
ATOM 1237 N N . CYS A 1 157 ? 8.184 -2.745 -7.370 1.00 89.81 157 CYS A N 1
ATOM 1238 C CA . CYS A 1 157 ? 8.186 -4.115 -7.889 1.00 89.81 157 CYS A CA 1
ATOM 1239 C C . CYS A 1 157 ? 8.343 -4.134 -9.414 1.00 89.81 157 CYS A C 1
ATOM 1241 O O . CYS A 1 157 ? 9.002 -5.011 -9.969 1.00 89.81 157 CYS A O 1
ATOM 1243 N N . GLU A 1 158 ? 7.754 -3.153 -10.092 1.00 91.31 158 GLU A N 1
ATOM 1244 C CA . GLU A 1 158 ? 7.807 -2.975 -11.540 1.00 91.31 158 GLU A CA 1
ATOM 1245 C C . GLU A 1 158 ? 7.970 -1.482 -11.867 1.00 91.31 158 GLU A C 1
ATOM 1247 O O . GLU A 1 158 ? 7.741 -0.625 -11.012 1.00 91.31 158 GLU A O 1
ATOM 1252 N N . GLY A 1 159 ? 8.308 -1.150 -13.115 1.00 92.38 159 GLY A N 1
ATOM 1253 C CA . GLY A 1 159 ? 8.215 0.221 -13.633 1.00 92.38 159 GLY A CA 1
ATOM 1254 C C . GLY A 1 159 ? 8.975 1.286 -12.829 1.00 92.38 159 GLY A C 1
ATOM 1255 O O . GLY A 1 159 ? 10.084 1.041 -12.346 1.00 92.38 159 GLY A O 1
ATOM 1256 N N . LEU A 1 160 ? 8.369 2.475 -12.742 1.00 93.50 160 LEU A N 1
ATOM 1257 C CA . LEU A 1 160 ? 8.889 3.655 -12.050 1.00 93.50 160 LEU A CA 1
ATOM 1258 C C . LEU A 1 160 ? 7.841 4.204 -11.077 1.00 93.50 160 LEU A C 1
ATOM 1260 O O . LEU A 1 160 ? 6.655 4.268 -11.407 1.00 93.50 160 LEU A O 1
ATOM 1264 N N . VAL A 1 161 ? 8.288 4.636 -9.901 1.00 96.06 161 VAL A N 1
ATOM 1265 C CA . VAL A 1 161 ? 7.450 5.260 -8.869 1.00 96.06 161 VAL A CA 1
ATOM 1266 C C . VAL A 1 161 ? 8.089 6.570 -8.442 1.00 96.06 161 VAL A C 1
ATOM 1268 O O . VAL A 1 161 ? 9.267 6.595 -8.085 1.00 96.06 161 VAL A O 1
ATOM 1271 N N . ASN A 1 162 ? 7.314 7.653 -8.456 1.00 96.50 162 ASN A N 1
ATOM 1272 C CA . ASN A 1 162 ? 7.754 8.929 -7.906 1.00 96.50 162 ASN A CA 1
ATOM 1273 C C . ASN A 1 162 ? 7.400 8.980 -6.417 1.00 96.50 162 ASN A C 1
ATOM 1275 O O . ASN A 1 162 ? 6.232 8.838 -6.069 1.00 96.50 162 ASN A O 1
ATOM 1279 N N . VAL A 1 163 ? 8.384 9.179 -5.545 1.00 96.81 163 VAL A N 1
ATOM 1280 C CA . VAL A 1 163 ? 8.182 9.329 -4.102 1.00 96.81 163 VAL A CA 1
ATOM 1281 C C . VAL A 1 163 ? 8.686 10.703 -3.686 1.00 96.81 163 VAL A C 1
ATOM 1283 O O . VAL A 1 163 ? 9.887 10.969 -3.753 1.00 96.81 163 VAL A O 1
ATOM 1286 N N . ASN A 1 164 ? 7.766 11.587 -3.290 1.00 94.88 164 ASN A N 1
ATOM 1287 C CA . ASN A 1 164 ? 8.051 12.985 -2.935 1.00 94.88 164 ASN A CA 1
ATOM 1288 C C . ASN A 1 164 ? 8.951 13.709 -3.965 1.00 94.88 164 ASN A C 1
ATOM 1290 O O . ASN A 1 164 ? 9.886 14.417 -3.598 1.00 94.88 164 ASN A O 1
ATOM 1294 N N . GLY A 1 165 ? 8.717 13.499 -5.263 1.00 93.56 165 GLY A N 1
ATOM 1295 C CA . GLY A 1 165 ? 9.496 14.118 -6.340 1.00 93.56 165 GLY A CA 1
ATOM 1296 C C . GLY A 1 165 ? 10.731 13.329 -6.790 1.00 93.56 165 GLY A C 1
ATOM 1297 O O . GLY A 1 165 ? 11.282 13.649 -7.837 1.00 93.56 165 GLY A O 1
ATOM 1298 N N . THR A 1 166 ? 11.136 12.272 -6.078 1.00 95.31 166 THR A N 1
ATOM 1299 C CA . THR A 1 166 ? 12.280 11.419 -6.454 1.00 95.31 166 THR A CA 1
ATOM 1300 C C . THR A 1 166 ? 11.812 10.141 -7.147 1.00 95.31 166 THR A C 1
ATOM 1302 O O . THR A 1 166 ? 10.936 9.448 -6.638 1.00 95.31 166 THR A O 1
ATOM 1305 N N . GLU A 1 167 ? 12.406 9.788 -8.288 1.00 96.12 167 GLU A N 1
ATOM 1306 C CA . GLU A 1 167 ? 12.055 8.565 -9.020 1.00 96.12 167 GLU A CA 1
ATOM 1307 C C . GLU A 1 167 ? 12.832 7.335 -8.530 1.00 96.12 167 GLU A C 1
ATOM 1309 O O . GLU A 1 167 ? 14.054 7.362 -8.361 1.00 96.12 167 GLU A O 1
ATOM 1314 N N . PHE A 1 168 ? 12.107 6.233 -8.347 1.00 95.25 168 PHE A N 1
ATOM 1315 C CA . PHE A 1 168 ? 12.631 4.910 -8.018 1.00 95.25 168 PHE A CA 1
ATOM 1316 C C . PHE A 1 168 ? 12.201 3.906 -9.085 1.00 95.25 168 PHE A C 1
ATOM 1318 O O . PHE A 1 168 ? 11.100 3.999 -9.625 1.00 95.25 168 PHE A O 1
ATOM 1325 N N . ALA A 1 169 ? 13.062 2.934 -9.373 1.00 94.25 169 ALA A N 1
ATOM 1326 C CA . ALA A 1 169 ? 12.849 1.927 -10.407 1.00 94.25 169 ALA A CA 1
ATOM 1327 C C . ALA A 1 169 ? 12.721 0.532 -9.799 1.00 94.25 169 ALA A C 1
ATOM 1329 O O . ALA A 1 169 ? 13.047 0.326 -8.632 1.00 94.25 169 ALA A O 1
ATOM 1330 N N . LYS A 1 170 ? 12.281 -0.440 -10.605 1.00 91.62 170 LYS A N 1
ATOM 1331 C CA . LYS A 1 170 ? 12.188 -1.850 -10.197 1.00 91.62 170 LYS A CA 1
ATOM 1332 C C . LYS A 1 170 ? 13.407 -2.305 -9.383 1.00 91.62 170 LYS A C 1
ATOM 1334 O O . LYS A 1 170 ? 14.555 -2.192 -9.822 1.00 91.62 170 LYS A O 1
ATOM 1339 N N . GLY A 1 171 ? 13.115 -2.881 -8.221 1.00 89.31 171 GLY A N 1
ATOM 1340 C CA . GLY A 1 171 ? 14.109 -3.395 -7.290 1.00 89.31 171 GLY A CA 1
ATOM 1341 C C . GLY A 1 171 ? 14.733 -2.328 -6.396 1.00 89.31 171 GLY A C 1
ATOM 1342 O O . GLY A 1 171 ? 15.671 -2.648 -5.687 1.00 89.31 171 GLY A O 1
ATOM 1343 N N . SER A 1 172 ? 14.239 -1.090 -6.387 1.00 92.44 172 SER A N 1
ATOM 1344 C CA . SER A 1 172 ? 14.642 -0.074 -5.413 1.00 92.44 172 SER A CA 1
ATOM 1345 C C . SER A 1 172 ? 13.442 0.527 -4.684 1.00 92.44 172 SER A C 1
ATOM 1347 O O . SER A 1 172 ? 12.293 0.117 -4.873 1.00 92.44 172 SER A O 1
ATOM 1349 N N . GLY A 1 173 ? 13.709 1.460 -3.779 1.00 92.50 173 GLY A N 1
ATOM 1350 C CA . GLY A 1 173 ? 12.680 2.124 -3.006 1.00 92.50 173 GLY A CA 1
ATOM 1351 C C . GLY A 1 173 ? 13.215 3.226 -2.114 1.00 92.50 173 GLY A C 1
ATOM 1352 O O . GLY A 1 173 ? 14.425 3.424 -2.004 1.00 92.50 173 GLY A O 1
ATOM 1353 N N . GLY A 1 174 ? 12.295 3.944 -1.484 1.00 93.12 174 GLY A N 1
ATOM 1354 C CA . GLY A 1 174 ? 12.597 5.084 -0.633 1.00 93.12 174 GLY A CA 1
ATOM 1355 C C . GLY A 1 174 ? 12.165 4.847 0.808 1.00 93.12 174 GLY A C 1
ATOM 1356 O O . GLY A 1 174 ? 11.212 4.106 1.053 1.00 93.12 174 GLY A O 1
ATOM 1357 N N . ALA A 1 175 ? 12.834 5.497 1.754 1.00 94.25 175 ALA A N 1
ATOM 1358 C CA . ALA A 1 175 ? 12.351 5.635 3.118 1.00 94.25 175 ALA A CA 1
ATOM 1359 C C . ALA A 1 175 ? 12.466 7.075 3.609 1.00 94.25 175 ALA A C 1
ATOM 1361 O O . ALA A 1 175 ? 13.439 7.770 3.322 1.00 94.25 175 ALA A O 1
ATOM 1362 N N . MET A 1 176 ? 11.479 7.525 4.376 1.00 95.81 176 MET A N 1
ATOM 1363 C CA . MET A 1 176 ? 11.500 8.849 4.986 1.00 95.81 176 MET A CA 1
ATOM 1364 C C . MET A 1 176 ? 10.929 8.780 6.393 1.00 95.81 176 MET A C 1
ATOM 1366 O O . MET A 1 176 ? 9.773 8.394 6.601 1.00 95.81 176 MET A O 1
ATOM 1370 N N . LYS A 1 177 ? 11.764 9.152 7.362 1.00 95.75 177 LYS A N 1
ATOM 1371 C CA . LYS A 1 177 ? 11.381 9.287 8.765 1.00 95.75 177 LYS A CA 1
ATOM 1372 C C . LYS A 1 177 ? 10.652 10.611 8.979 1.00 95.75 177 LYS A C 1
ATOM 1374 O O . LYS A 1 177 ? 10.954 11.595 8.308 1.00 95.75 177 LYS A O 1
ATOM 1379 N N . VAL A 1 178 ? 9.716 10.657 9.923 1.00 94.56 178 VAL A N 1
ATOM 1380 C CA . VAL A 1 178 ? 9.032 11.900 10.310 1.00 94.56 178 VAL A CA 1
ATOM 1381 C C . VAL A 1 178 ? 10.068 12.973 10.659 1.00 94.56 178 VAL A C 1
ATOM 1383 O O . VAL A 1 178 ? 10.940 12.746 11.498 1.00 94.56 178 VAL A O 1
ATOM 1386 N N . GLY A 1 179 ? 9.956 14.135 10.011 1.00 92.44 179 GLY A N 1
ATOM 1387 C CA . GLY A 1 179 ? 10.853 15.281 10.194 1.00 92.44 179 GLY A CA 1
ATOM 1388 C C . GLY A 1 179 ? 12.141 15.249 9.363 1.00 92.44 179 GLY A C 1
ATOM 1389 O O . GLY A 1 179 ? 12.895 16.216 9.408 1.00 92.44 179 GLY A O 1
ATOM 1390 N N . ALA A 1 180 ? 12.407 14.182 8.604 1.00 93.50 180 ALA A N 1
ATOM 1391 C CA . ALA A 1 180 ? 13.526 14.156 7.665 1.00 93.50 180 ALA A CA 1
ATOM 1392 C C . ALA A 1 180 ? 13.235 15.027 6.432 1.00 93.50 180 ALA A C 1
ATOM 1394 O O . ALA A 1 180 ? 12.100 15.102 5.966 1.00 93.50 180 ALA A O 1
ATOM 1395 N N . THR A 1 181 ? 14.276 15.657 5.887 1.00 89.50 181 THR A N 1
ATOM 1396 C CA . THR A 1 181 ? 14.196 16.493 4.677 1.00 89.50 181 THR A CA 1
ATOM 1397 C C . THR A 1 181 ? 14.522 15.724 3.401 1.00 89.50 181 THR A C 1
ATOM 1399 O O . THR A 1 181 ? 14.123 16.136 2.316 1.00 89.50 181 THR A O 1
ATOM 1402 N N . GLU A 1 182 ? 15.228 14.600 3.521 1.00 91.25 182 GLU A N 1
ATOM 1403 C CA . GLU A 1 182 ? 15.682 13.789 2.394 1.00 91.25 182 GLU A CA 1
ATOM 1404 C C . GLU A 1 182 ? 15.140 12.363 2.477 1.00 91.25 182 GLU A C 1
ATOM 1406 O O . GLU A 1 182 ? 14.934 11.808 3.561 1.00 91.25 182 GLU A O 1
ATOM 1411 N N . ILE A 1 183 ? 14.918 11.766 1.305 1.00 94.12 183 ILE A N 1
ATOM 1412 C CA . ILE A 1 183 ? 14.521 10.367 1.179 1.00 94.12 183 ILE A CA 1
ATOM 1413 C C . ILE A 1 183 ? 15.769 9.482 1.124 1.00 94.12 183 ILE A C 1
ATOM 1415 O O . ILE A 1 183 ? 16.645 9.674 0.279 1.00 94.12 183 ILE A O 1
ATOM 1419 N N . SER A 1 184 ? 15.860 8.489 2.007 1.00 93.69 184 SER A N 1
ATOM 1420 C CA . SER A 1 184 ? 16.918 7.485 1.919 1.00 93.69 184 SER A CA 1
ATOM 1421 C C . SER A 1 184 ? 16.564 6.446 0.860 1.00 93.69 184 SER A C 1
ATOM 1423 O O . SER A 1 184 ? 15.402 6.072 0.692 1.00 93.69 184 SER A O 1
ATOM 1425 N N . LYS A 1 185 ? 17.567 5.993 0.105 1.00 93.38 185 LYS A N 1
ATOM 1426 C CA . LYS A 1 185 ? 17.386 5.012 -0.970 1.00 93.38 185 LYS A CA 1
ATOM 1427 C C . LYS A 1 185 ? 17.691 3.609 -0.459 1.00 93.38 185 LYS A C 1
ATOM 1429 O O . LYS A 1 185 ? 18.710 3.393 0.189 1.00 93.38 185 LYS A O 1
ATOM 1434 N N . ASN A 1 186 ? 16.836 2.661 -0.815 1.00 89.56 1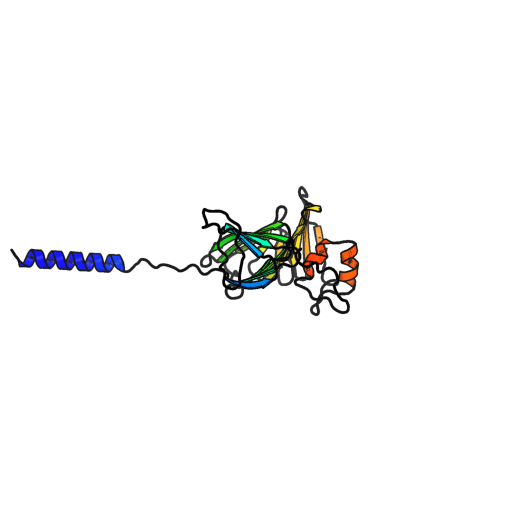86 ASN A N 1
ATOM 1435 C CA . ASN A 1 186 ? 16.998 1.239 -0.545 1.00 89.56 186 ASN A CA 1
ATOM 1436 C C . ASN A 1 186 ? 17.090 0.472 -1.869 1.00 89.56 186 ASN A C 1
ATOM 1438 O O . ASN A 1 186 ? 16.315 0.737 -2.790 1.00 89.56 186 ASN A O 1
ATOM 1442 N N . ASP A 1 187 ? 18.007 -0.491 -1.950 1.00 90.50 187 ASP A N 1
ATOM 1443 C CA . ASP A 1 187 ? 18.105 -1.447 -3.058 1.00 90.50 187 ASP A CA 1
ATOM 1444 C C . ASP A 1 187 ? 17.679 -2.840 -2.570 1.00 90.50 187 ASP A C 1
ATOM 1446 O O . ASP A 1 187 ? 18.073 -3.296 -1.494 1.00 90.50 187 ASP A O 1
ATOM 1450 N N . TYR A 1 188 ? 16.834 -3.491 -3.360 1.00 88.75 188 TYR A N 1
ATOM 1451 C CA . TYR A 1 188 ? 16.217 -4.781 -3.094 1.00 88.75 188 TYR A CA 1
ATOM 1452 C C . TYR A 1 188 ? 16.535 -5.825 -4.173 1.00 88.75 188 TYR A C 1
ATOM 1454 O O . TYR A 1 188 ? 16.102 -6.965 -4.018 1.00 88.75 188 TYR A O 1
ATOM 1462 N N . LYS A 1 189 ? 17.275 -5.497 -5.244 1.00 86.75 189 LYS A N 1
ATOM 1463 C CA . LYS A 1 189 ? 17.480 -6.395 -6.402 1.00 86.75 189 LYS A CA 1
ATOM 1464 C C . LYS A 1 189 ? 18.120 -7.734 -6.036 1.00 86.75 189 LYS A C 1
ATOM 1466 O O . LYS A 1 189 ? 17.772 -8.756 -6.612 1.00 86.75 189 LYS A O 1
ATOM 1471 N N . GLU A 1 190 ? 19.028 -7.743 -5.065 1.00 88.19 190 GLU A N 1
ATOM 1472 C CA . GLU A 1 190 ? 19.657 -8.980 -4.574 1.00 88.19 190 GLU A CA 1
ATOM 1473 C C . GLU A 1 190 ? 18.863 -9.669 -3.452 1.00 88.19 190 GLU A C 1
ATOM 1475 O O . GLU A 1 190 ? 19.131 -10.817 -3.084 1.00 88.19 190 GLU A O 1
ATOM 1480 N N . LEU A 1 191 ? 17.897 -8.955 -2.873 1.00 90.62 191 LEU A N 1
ATOM 1481 C CA . LEU A 1 191 ? 17.055 -9.439 -1.785 1.00 90.62 191 LEU A CA 1
ATOM 1482 C C . LEU A 1 191 ? 15.798 -10.129 -2.338 1.00 90.62 191 LEU A C 1
ATOM 1484 O O . LEU A 1 191 ? 15.330 -11.119 -1.783 1.00 90.62 191 LEU A O 1
ATOM 1488 N N . ILE A 1 192 ? 15.255 -9.631 -3.445 1.00 89.62 192 ILE A N 1
ATOM 1489 C CA . ILE A 1 192 ? 14.034 -10.138 -4.065 1.00 89.62 192 ILE A CA 1
ATOM 1490 C C . ILE A 1 192 ? 14.305 -10.351 -5.553 1.00 89.62 192 ILE A C 1
ATOM 1492 O O . ILE A 1 192 ? 14.442 -9.389 -6.310 1.00 89.62 192 ILE A O 1
ATOM 1496 N N . THR A 1 193 ? 14.363 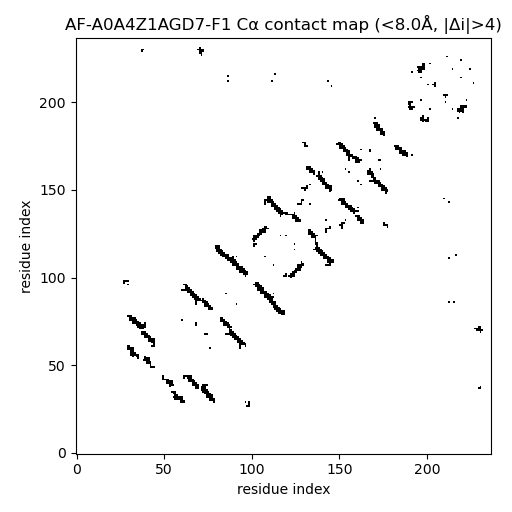-11.615 -5.960 1.00 88.25 193 THR A N 1
ATOM 1497 C CA . THR A 1 193 ? 14.491 -12.029 -7.360 1.00 88.25 193 THR A CA 1
ATOM 1498 C C . THR A 1 193 ? 13.115 -12.328 -7.955 1.00 88.25 193 THR A C 1
ATOM 1500 O O . THR A 1 193 ? 12.081 -12.199 -7.295 1.00 88.25 193 THR A O 1
ATOM 1503 N N . GLU A 1 194 ? 13.092 -12.722 -9.224 1.00 84.31 194 GLU A N 1
ATOM 1504 C CA . GLU A 1 194 ? 11.885 -13.194 -9.906 1.00 84.31 194 GLU A CA 1
ATOM 1505 C C . GLU A 1 194 ? 11.260 -14.438 -9.255 1.00 84.31 194 GLU A C 1
ATOM 1507 O O . GLU A 1 194 ? 10.035 -14.533 -9.193 1.00 84.31 194 GLU A O 1
ATOM 1512 N N . ASP A 1 195 ? 12.075 -15.317 -8.665 1.00 88.00 195 ASP A N 1
ATOM 1513 C CA . ASP A 1 195 ? 11.590 -16.485 -7.921 1.00 88.00 195 ASP A CA 1
ATOM 1514 C C . ASP A 1 195 ? 10.998 -16.117 -6.549 1.00 88.00 195 ASP A C 1
ATOM 1516 O O . ASP A 1 195 ? 10.180 -16.861 -6.001 1.00 88.00 195 ASP A O 1
ATOM 1520 N N . GLY A 1 196 ? 11.403 -14.975 -5.975 1.00 89.75 196 GLY A N 1
ATOM 1521 C CA . GLY A 1 196 ? 10.902 -14.474 -4.696 1.00 89.75 196 GLY A CA 1
ATOM 1522 C C . GLY A 1 196 ? 11.977 -13.920 -3.754 1.00 89.75 196 GLY A C 1
ATOM 1523 O O . GLY A 1 196 ? 13.027 -13.435 -4.169 1.00 89.75 196 GLY A O 1
ATOM 1524 N N . ALA A 1 197 ? 11.689 -13.937 -2.451 1.00 92.62 197 ALA A N 1
ATOM 1525 C CA . ALA A 1 197 ? 12.562 -13.407 -1.406 1.00 92.62 197 ALA A CA 1
ATOM 1526 C C . ALA A 1 197 ? 13.714 -14.380 -1.093 1.00 92.62 197 ALA A C 1
ATOM 1528 O O . ALA A 1 197 ? 13.484 -15.518 -0.679 1.00 92.62 197 ALA A O 1
ATOM 1529 N N . THR A 1 198 ? 14.957 -13.926 -1.249 1.00 94.12 198 THR A N 1
ATOM 1530 C CA . THR A 1 198 ? 16.169 -14.757 -1.154 1.00 94.12 198 THR A CA 1
ATOM 1531 C C . THR A 1 198 ? 16.607 -15.031 0.291 1.00 94.12 198 THR A C 1
ATOM 1533 O O . THR A 1 198 ? 16.103 -14.440 1.249 1.00 94.12 198 THR A O 1
ATOM 1536 N N . LEU A 1 199 ? 17.611 -15.897 0.475 1.00 93.88 199 LEU A N 1
ATOM 1537 C CA . LEU A 1 199 ? 18.289 -16.059 1.770 1.00 93.88 199 LEU A CA 1
ATOM 1538 C C . LEU A 1 199 ? 18.924 -14.748 2.268 1.00 93.88 199 LEU A C 1
ATOM 1540 O O . LEU A 1 199 ? 18.828 -14.444 3.456 1.00 93.88 199 LEU A O 1
ATOM 1544 N N . LYS A 1 200 ? 19.475 -13.917 1.369 1.00 93.25 200 LYS A N 1
ATOM 1545 C CA . LYS A 1 200 ? 19.991 -12.582 1.726 1.00 93.25 200 LYS A CA 1
ATOM 1546 C C . LYS A 1 200 ? 18.890 -11.693 2.306 1.00 93.25 200 LYS A C 1
ATOM 1548 O O . LYS A 1 200 ? 19.122 -10.956 3.259 1.00 93.25 200 LYS A O 1
ATOM 1553 N N . PHE A 1 201 ? 17.670 -11.776 1.774 1.00 93.12 201 PHE A N 1
ATOM 1554 C CA . PHE A 1 201 ? 16.523 -11.070 2.345 1.00 93.12 201 PHE A CA 1
ATOM 1555 C C . PHE A 1 201 ? 16.188 -11.564 3.753 1.00 93.12 201 PHE A C 1
ATOM 1557 O O . PHE A 1 201 ? 15.969 -10.743 4.646 1.00 93.12 201 PHE A O 1
ATOM 1564 N N . LYS A 1 202 ? 16.197 -12.885 3.985 1.00 93.75 202 LYS A N 1
ATOM 1565 C CA . LYS A 1 202 ? 16.014 -13.461 5.329 1.00 93.75 202 LYS A CA 1
ATOM 1566 C C . LYS A 1 202 ? 17.037 -12.906 6.321 1.00 93.75 202 LYS A C 1
ATOM 1568 O O . LYS A 1 202 ? 16.679 -12.591 7.452 1.00 93.75 202 LYS A O 1
ATOM 1573 N N . GLU A 1 203 ? 18.295 -12.791 5.912 1.00 92.25 203 GLU A N 1
ATOM 1574 C CA . GLU A 1 203 ? 19.361 -12.225 6.743 1.00 92.25 203 GLU A CA 1
ATOM 1575 C C . GLU A 1 203 ? 19.136 -10.736 6.998 1.00 92.25 203 GLU A C 1
ATOM 1577 O O . GLU A 1 203 ? 19.106 -10.316 8.154 1.00 92.25 203 GLU A O 1
ATOM 1582 N N . LYS A 1 204 ? 18.871 -9.958 5.942 1.00 90.88 204 LYS A N 1
ATOM 1583 C CA . LYS A 1 204 ? 18.672 -8.507 6.035 1.00 90.88 204 LYS A CA 1
ATOM 1584 C C . LYS A 1 204 ? 17.490 -8.121 6.922 1.00 90.88 204 LYS A C 1
ATOM 1586 O O . LYS A 1 204 ? 17.534 -7.079 7.567 1.00 90.88 204 LYS A O 1
ATOM 1591 N N . ARG A 1 205 ? 16.455 -8.966 7.004 1.00 90.06 205 ARG A N 1
ATOM 1592 C CA . ARG A 1 205 ? 15.307 -8.779 7.908 1.00 90.06 205 ARG A CA 1
ATOM 1593 C C . ARG A 1 205 ? 15.682 -8.666 9.384 1.00 90.06 205 ARG A C 1
ATOM 1595 O O . ARG A 1 205 ? 14.920 -8.070 10.138 1.00 90.06 205 ARG A O 1
ATOM 1602 N N . LYS A 1 206 ? 16.812 -9.243 9.805 1.00 87.06 206 LYS A N 1
ATOM 1603 C CA . LYS A 1 206 ? 17.272 -9.167 11.200 1.00 87.06 206 LYS A CA 1
ATOM 1604 C C . LYS A 1 206 ? 17.627 -7.734 11.591 1.00 87.06 206 LYS A C 1
ATOM 1606 O O . LYS A 1 206 ? 17.251 -7.289 12.668 1.00 87.06 206 LYS A O 1
ATOM 1611 N N . ASP A 1 207 ? 18.272 -7.016 10.675 1.00 85.56 207 ASP A N 1
ATOM 1612 C CA . ASP A 1 207 ? 18.689 -5.622 10.868 1.00 85.56 207 ASP A CA 1
ATOM 1613 C C . ASP A 1 207 ? 17.635 -4.630 10.372 1.00 85.56 207 ASP A C 1
ATOM 1615 O O . ASP A 1 207 ? 17.709 -3.430 10.627 1.00 85.56 207 ASP A O 1
ATOM 1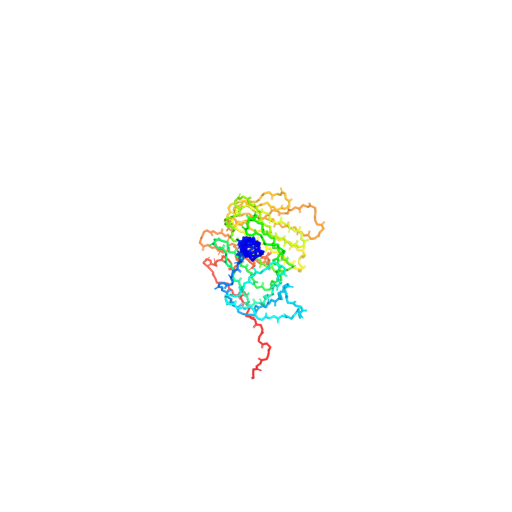619 N N . ASN A 1 208 ? 16.665 -5.130 9.609 1.00 81.69 208 ASN A N 1
ATOM 1620 C CA . ASN A 1 208 ? 15.639 -4.339 8.971 1.00 81.69 208 ASN A CA 1
ATOM 1621 C C . ASN A 1 208 ? 14.267 -5.031 9.103 1.00 81.69 208 ASN A C 1
ATOM 1623 O O . ASN A 1 208 ? 13.806 -5.711 8.176 1.00 81.69 208 ASN A O 1
ATOM 1627 N N . PRO A 1 209 ? 13.596 -4.873 10.260 1.00 78.38 209 PRO A N 1
ATOM 1628 C CA . PRO A 1 209 ? 12.330 -5.545 10.534 1.00 78.38 209 PRO A CA 1
ATOM 1629 C C . PRO A 1 209 ? 11.228 -5.208 9.524 1.00 78.38 209 PRO A C 1
ATOM 1631 O O . PRO A 1 209 ? 10.374 -6.063 9.255 1.00 78.38 209 PRO A O 1
ATOM 1634 N N . MET A 1 210 ? 11.268 -4.011 8.917 1.00 81.25 210 MET A N 1
ATOM 1635 C CA . MET A 1 210 ? 10.272 -3.551 7.943 1.00 81.25 210 MET A CA 1
ATOM 1636 C C . MET A 1 210 ? 10.199 -4.453 6.704 1.00 81.25 210 MET A C 1
ATOM 1638 O O . MET A 1 210 ? 9.122 -4.617 6.132 1.00 81.25 210 MET A O 1
ATOM 1642 N N . LEU A 1 211 ? 11.299 -5.127 6.340 1.00 85.56 211 LEU A N 1
ATOM 1643 C CA . LEU A 1 211 ? 11.318 -6.095 5.240 1.00 85.56 211 LEU A CA 1
ATOM 1644 C C . LEU A 1 211 ? 10.343 -7.256 5.470 1.00 85.56 211 LEU A C 1
ATOM 1646 O O . LEU A 1 211 ? 9.855 -7.843 4.512 1.00 85.56 211 LEU A O 1
ATOM 1650 N N . SER A 1 212 ? 9.958 -7.557 6.713 1.00 85.88 212 SER A N 1
ATOM 1651 C CA . SER A 1 212 ? 8.917 -8.561 6.990 1.00 85.88 212 SER A CA 1
ATOM 1652 C C . SER A 1 212 ? 7.575 -8.219 6.321 1.00 85.88 212 SER A C 1
ATOM 1654 O O . SER A 1 212 ? 6.815 -9.120 5.976 1.00 85.88 212 SER A O 1
ATOM 1656 N N . ARG A 1 213 ? 7.303 -6.934 6.049 1.00 84.50 213 ARG A N 1
ATOM 1657 C CA . ARG A 1 213 ? 6.113 -6.476 5.310 1.00 84.50 213 ARG A CA 1
ATOM 1658 C C . ARG A 1 213 ? 6.174 -6.774 3.804 1.00 84.50 213 ARG A C 1
ATOM 1660 O O . ARG A 1 213 ? 5.184 -6.612 3.099 1.00 84.50 213 ARG A O 1
ATOM 1667 N N . CYS A 1 214 ? 7.306 -7.233 3.276 1.00 85.19 214 CYS A N 1
ATOM 1668 C CA . CYS A 1 214 ? 7.410 -7.624 1.869 1.00 85.19 214 CYS A CA 1
ATOM 1669 C C . CYS A 1 214 ? 6.979 -9.087 1.636 1.00 85.19 214 CYS A C 1
ATOM 1671 O O . CYS A 1 214 ? 6.580 -9.435 0.527 1.00 85.19 214 CYS A O 1
ATOM 1673 N N . LEU A 1 215 ? 6.991 -9.943 2.666 1.00 87.25 215 LEU A N 1
ATOM 1674 C CA . LEU A 1 215 ? 6.673 -11.377 2.549 1.00 87.25 215 LEU A CA 1
ATOM 1675 C C . LEU A 1 215 ? 5.224 -11.736 2.209 1.00 87.25 215 LEU A C 1
ATOM 1677 O O . LEU A 1 215 ? 5.015 -12.758 1.557 1.00 87.25 215 LEU A O 1
ATOM 1681 N N . PRO A 1 216 ? 4.211 -10.915 2.542 1.00 79.56 216 PRO A N 1
ATOM 1682 C CA . PRO A 1 216 ? 2.865 -11.120 2.012 1.00 79.56 216 PRO A CA 1
ATOM 1683 C C . PRO A 1 216 ? 2.770 -10.992 0.480 1.00 79.56 216 PRO A C 1
ATOM 1685 O O . PRO A 1 216 ? 1.746 -11.377 -0.091 1.00 79.56 216 PRO A O 1
ATOM 1688 N N . CYS A 1 217 ? 3.802 -10.444 -0.176 1.00 77.94 217 CYS A N 1
ATOM 1689 C CA . CYS A 1 217 ? 3.881 -10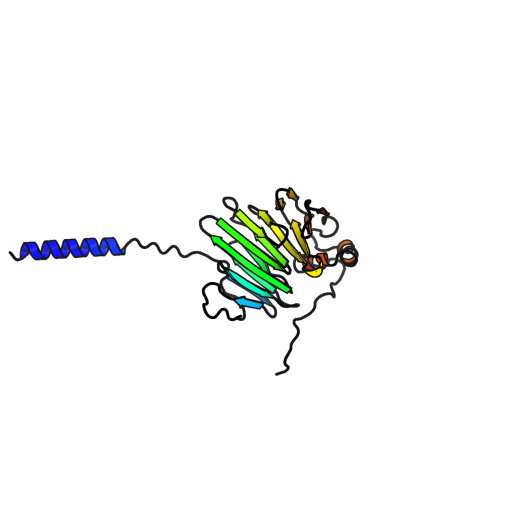.280 -1.630 1.00 77.94 217 CYS A CA 1
ATOM 1690 C C . CYS A 1 217 ? 5.018 -11.089 -2.277 1.00 77.94 217 CYS A C 1
ATOM 1692 O O . CYS A 1 217 ? 4.884 -11.479 -3.433 1.00 77.94 217 CYS A O 1
ATOM 1694 N N . HIS A 1 218 ? 6.107 -11.364 -1.555 1.00 86.75 218 HIS A N 1
ATOM 1695 C CA . HIS A 1 218 ? 7.274 -12.084 -2.064 1.00 86.75 218 HIS A CA 1
ATOM 1696 C C . HIS A 1 218 ? 7.475 -13.387 -1.300 1.00 86.75 218 HIS A C 1
ATOM 1698 O O . HIS A 1 218 ? 7.878 -13.387 -0.137 1.00 86.75 218 HIS A O 1
ATOM 1704 N N . LYS A 1 219 ? 7.200 -14.508 -1.969 1.00 90.50 219 LYS A N 1
ATOM 1705 C CA . LYS A 1 219 ? 7.362 -15.838 -1.383 1.00 90.50 219 LYS A CA 1
ATOM 1706 C C . LYS A 1 219 ? 8.844 -16.101 -1.056 1.00 90.50 219 LYS A C 1
ATOM 1708 O O . LYS A 1 219 ? 9.688 -15.830 -1.906 1.00 90.50 219 LYS A O 1
ATOM 1713 N N . PRO A 1 220 ? 9.176 -16.642 0.126 1.00 93.25 220 PRO A N 1
ATOM 1714 C CA . PRO A 1 220 ? 10.508 -17.169 0.419 1.00 93.25 220 PRO A CA 1
ATOM 1715 C C . PRO A 1 220 ? 10.988 -18.224 -0.593 1.00 93.25 220 PRO A C 1
ATOM 1717 O O . PRO A 1 220 ? 10.231 -19.128 -0.956 1.00 93.25 220 PRO A O 1
ATOM 1720 N N . VAL A 1 221 ? 12.257 -18.143 -1.003 1.00 93.56 221 VAL A N 1
ATOM 1721 C CA . VAL A 1 221 ? 12.924 -19.120 -1.883 1.00 93.56 221 VAL A CA 1
ATOM 1722 C C . VAL A 1 221 ? 14.152 -19.683 -1.185 1.00 93.56 221 VAL A C 1
ATOM 1724 O O . VAL A 1 221 ? 15.075 -18.945 -0.845 1.00 93.56 221 VAL A O 1
ATOM 1727 N N . GLY A 1 222 ? 14.171 -20.999 -0.966 1.00 92.12 222 GLY A N 1
ATOM 1728 C CA . GLY A 1 222 ? 15.261 -21.668 -0.246 1.00 92.12 222 GLY A CA 1
ATOM 1729 C C . GLY A 1 222 ? 15.227 -21.465 1.275 1.00 92.12 222 GLY A C 1
ATOM 1730 O O . GLY A 1 222 ? 16.205 -21.762 1.953 1.00 92.12 222 GLY A O 1
ATOM 1731 N N . TRP A 1 223 ? 14.120 -20.953 1.824 1.00 94.06 223 TRP A N 1
ATOM 1732 C CA . TRP A 1 223 ? 13.872 -20.848 3.264 1.00 94.06 223 TRP A CA 1
ATOM 1733 C C . TRP A 1 223 ? 12.371 -20.775 3.561 1.00 94.06 223 TRP A C 1
ATOM 1735 O O . TRP A 1 223 ? 11.566 -20.531 2.667 1.00 94.06 223 TRP A O 1
ATOM 1745 N N . GLU A 1 224 ? 12.005 -20.970 4.824 1.00 89.62 224 GLU A N 1
ATOM 1746 C CA . GLU A 1 224 ? 10.631 -20.856 5.313 1.00 89.62 224 GLU A CA 1
ATOM 1747 C C . GLU A 1 224 ? 10.488 -19.634 6.225 1.00 89.62 224 GLU A C 1
ATOM 1749 O O . GLU A 1 224 ? 11.341 -19.389 7.086 1.00 89.62 224 GLU A O 1
ATOM 1754 N N . ASP A 1 225 ? 9.416 -18.862 6.032 1.00 87.25 225 ASP A N 1
ATOM 1755 C CA . ASP A 1 225 ? 9.078 -17.769 6.936 1.00 87.25 225 ASP A CA 1
ATOM 1756 C C . ASP A 1 225 ? 8.225 -18.265 8.102 1.00 87.25 225 ASP A C 1
ATOM 1758 O O . ASP A 1 225 ? 7.067 -18.633 7.934 1.00 87.25 225 ASP A O 1
ATOM 1762 N N . THR A 1 226 ? 8.786 -18.196 9.304 1.00 84.44 226 THR A N 1
ATOM 1763 C CA . THR A 1 226 ? 8.105 -18.557 10.551 1.00 84.44 226 THR A CA 1
ATOM 1764 C C . THR A 1 226 ? 7.502 -17.346 11.267 1.00 84.44 226 THR A C 1
ATOM 1766 O O . THR A 1 226 ? 7.049 -17.464 12.402 1.00 84.44 226 THR A O 1
ATOM 1769 N N . SER A 1 227 ? 7.491 -16.168 10.627 1.00 78.31 227 SER A N 1
ATOM 1770 C CA . SER A 1 227 ? 7.023 -14.917 11.240 1.00 78.31 227 SER A CA 1
ATOM 1771 C C . SER A 1 227 ? 5.512 -14.679 11.162 1.00 78.31 227 SER A C 1
ATOM 1773 O O . SER A 1 227 ? 5.030 -13.643 11.621 1.00 78.31 227 SER A O 1
ATOM 1775 N N . PHE A 1 228 ? 4.751 -15.619 10.592 1.00 82.38 228 PHE A N 1
ATOM 1776 C CA . PHE A 1 228 ? 3.298 -15.520 10.561 1.00 82.38 228 PHE A CA 1
ATOM 1777 C C . PHE A 1 228 ? 2.708 -15.636 11.969 1.00 82.38 228 PHE A C 1
ATOM 1779 O O . PHE A 1 228 ? 2.837 -16.664 12.632 1.00 82.38 228 PHE A O 1
ATOM 1786 N N . THR A 1 229 ? 1.971 -14.605 12.372 1.00 83.06 229 THR A N 1
ATOM 1787 C CA . THR A 1 229 ? 1.199 -14.600 13.614 1.00 83.06 229 THR A CA 1
ATOM 1788 C C . THR A 1 229 ? -0.288 -14.595 13.261 1.00 83.06 229 THR A C 1
ATOM 1790 O O . THR A 1 229 ? -0.744 -13.641 12.625 1.00 83.06 229 THR A O 1
ATOM 1793 N N . PRO A 1 230 ? -1.073 -15.624 13.636 1.00 84.62 230 PRO A N 1
ATOM 1794 C CA . PRO A 1 230 ? -2.513 -15.613 13.408 1.00 84.62 230 PRO A CA 1
ATOM 1795 C C . PRO A 1 230 ? -3.186 -14.496 14.217 1.00 84.62 230 PRO A C 1
ATOM 1797 O O . PRO A 1 230 ? -2.635 -13.976 15.187 1.00 84.62 230 PRO A O 1
ATOM 1800 N N . ASP A 1 231 ? -4.405 -14.125 13.829 1.00 85.00 231 ASP A N 1
ATOM 1801 C CA . ASP A 1 231 ? -5.191 -13.193 14.635 1.00 85.00 231 ASP A CA 1
ATOM 1802 C C . ASP A 1 231 ? -5.490 -13.798 16.012 1.00 85.00 231 ASP A C 1
ATOM 1804 O O . ASP A 1 231 ? -5.954 -14.934 16.108 1.00 85.00 231 ASP A O 1
ATOM 1808 N N . GLU A 1 232 ? -5.290 -13.019 17.075 1.00 80.81 232 GLU A N 1
ATOM 1809 C CA . GLU A 1 232 ? -5.622 -13.449 18.435 1.00 80.81 232 GLU A CA 1
ATOM 1810 C C . GLU A 1 232 ? -7.120 -13.757 18.535 1.00 80.81 232 GLU A C 1
ATOM 1812 O O . GLU A 1 232 ? -7.963 -12.894 18.272 1.00 80.81 232 GLU A O 1
ATOM 1817 N N . THR A 1 233 ? -7.490 -14.975 18.921 1.00 67.56 233 THR A N 1
ATOM 1818 C CA . THR A 1 233 ? -8.882 -15.352 19.189 1.00 67.56 233 THR A CA 1
ATOM 1819 C C . THR A 1 233 ? -9.222 -15.039 20.646 1.00 67.56 233 THR A C 1
ATOM 1821 O O . THR A 1 233 ? -9.257 -15.938 21.483 1.00 67.56 233 THR A O 1
ATOM 1824 N N . TYR A 1 234 ? -9.446 -13.770 21.001 1.00 54.34 234 TYR A N 1
ATOM 1825 C CA . TYR A 1 234 ? -10.088 -13.491 22.291 1.00 54.34 234 TYR A CA 1
ATOM 1826 C C . TYR A 1 234 ? -11.533 -13.989 22.251 1.00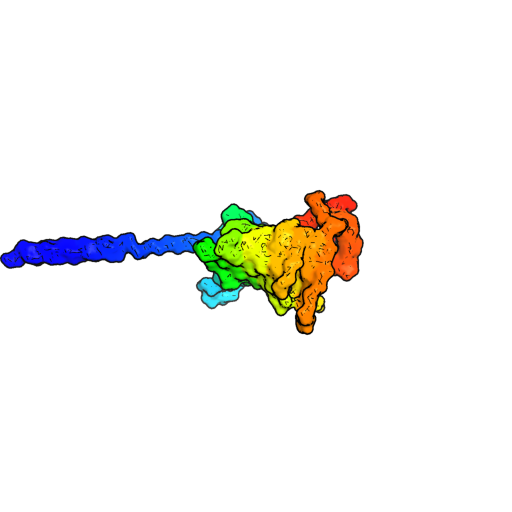 54.34 234 TYR A C 1
ATOM 1828 O O . TYR A 1 234 ? -12.304 -13.579 21.384 1.00 54.34 234 TYR A O 1
ATOM 1836 N N . GLY A 1 235 ? -11.862 -14.883 23.186 1.00 49.94 235 GLY A N 1
ATOM 1837 C CA . GLY A 1 235 ? -13.158 -15.547 23.298 1.00 49.94 235 GLY A CA 1
ATOM 1838 C C . GLY A 1 235 ? -13.153 -16.945 22.682 1.00 49.94 235 GLY A C 1
ATOM 1839 O O . GLY A 1 235 ? -13.426 -17.115 21.494 1.00 49.94 235 GLY A O 1
ATOM 1840 N N . LYS A 1 236 ? -12.907 -17.969 23.511 1.00 39.47 236 LYS A N 1
ATOM 1841 C CA . LYS A 1 236 ? -13.575 -19.258 23.290 1.00 39.47 236 LYS A CA 1
ATOM 1842 C C . LYS A 1 236 ? -15.085 -18.977 23.312 1.00 39.47 236 LYS A C 1
ATOM 1844 O O . LYS A 1 236 ? -15.532 -18.208 24.163 1.00 39.47 236 LYS A O 1
ATOM 1849 N N . LYS A 1 237 ? -15.825 -19.547 22.360 1.00 42.19 237 LYS A N 1
ATOM 1850 C CA . LYS A 1 237 ? -17.267 -19.748 22.541 1.00 42.19 237 LYS A CA 1
ATOM 1851 C C . LYS A 1 237 ? -17.510 -20.617 23.770 1.00 42.19 237 LYS A C 1
ATOM 1853 O O . LYS A 1 237 ? -16.648 -21.492 24.021 1.00 42.19 237 LYS A O 1
#

Foldseek 3Di:
DPVVVVVVVVVVVVVVVVVPPPPPPPDFDFWWWQDKDAFKWKADPPDPVSDIDGDDGRDTADAFMWMAAAQQIKIWTDDPFKIKIADHGWIKGFHDDDPVQLETEIETAAAKIKMFDDPQLNHWYWYDYPWKIKIDSGAIKMWGAHVVQQKIKIAGCAAWIQIPNDIDHHQKIWMDHVPDPDTDIGGRPVQADPQFGEPVVVVVCVVPVCSVSCCVPTPYDPDDDPPRDHGDPDDDD

Sequence (237 aa):
MFVRGIMSLRILLTVFSILLTSVSLFAEEFAVATFTRGKVSFISASDTSKLWKTLKVNDVLKPGDRIKTGNGSKVDFFYKETEIRIQPNTDFTLKEWDSDKKIAKAYIEKGAAWFRVSNFKKGSFEASTPTTTAGVRGTAFGVFYEEKEKTGYTCVCEGLVNVNGTEFAKGSGGAMKVGATEISKNDYKELITEDGATLKFKEKRKDNPMLSRCLPCHKPVGWEDTSFTPDETYGKK

Mean predicted aligned error: 8.2 Å

Organism: NCBI:txid2484932

Secondary structure (DSSP, 8-state):
-HHHHHHHHHHHHHHHHHHTS---------EEEEEEESSEEEE-TT-TT---EE--TT-EE-TT-EEEE-TT-EEEEEETTEEEEE-TT-EEEEEEEETTTTEEEEEEEEEEEEEEE-S-TTSEEEEE-SS-EEEESSEEEEEEEETTTTEEEEEESSSEEEETTEEEETTEEEEEETT-SSPEEEE-TTTB-SS-B-HHHHHHHHH-GGGGGGTTTS-BSSS------PPP-----

Radius of gyration: 23.52 Å; Cα contacts (8 Å, |Δi|>4): 542; chains: 1; bounding box: 83×47×53 Å

Nearest PDB structures (foldseek):
  4m0n-assembly1_A  TM=8.432E-01  e=1.651E-07  Parabacteroides distasonis ATCC 8503
  4m0h-assembly2_B  TM=8.433E-01  e=2.407E-07  Parabacteroides distasonis ATCC 8503
  5ix9-assembly1_A  TM=8.279E-01  e=9.255E-03  Marinomonas primoryensis
  8h1i-assembly1_A  TM=2.722E-01  e=1.314E+00  Staphylococcus phage GRCS

Solvent-accessible surface area (backbone atoms only — not comparable to full-atom values): 12552 Å² total; per-residue (Å²): 126,70,70,65,57,58,52,54,52,51,53,52,52,51,53,53,57,61,69,70,72,73,78,81,78,76,78,84,73,62,32,29,24,75,39,65,38,71,56,31,31,30,28,52,56,89,45,87,82,65,56,79,39,79,60,51,64,71,41,71,58,49,58,51,21,34,40,39,24,32,61,43,6,33,39,32,29,42,40,102,68,23,39,44,35,42,34,41,50,15,37,37,30,34,64,40,67,36,73,86,68,25,39,36,31,38,36,32,78,26,28,34,38,37,36,34,42,46,89,19,76,89,35,39,38,34,46,29,36,96,52,42,43,38,40,34,41,44,38,31,36,35,44,33,20,43,72,93,73,43,29,19,39,36,41,25,71,33,59,54,39,32,44,78,87,44,80,33,40,54,34,21,26,41,35,25,42,69,90,58,92,62,72,46,81,45,82,34,56,83,26,43,50,96,85,18,24,29,63,59,32,63,57,49,29,75,85,33,63,72,55,62,76,46,48,90,78,31,51,61,40,98,58,80,83,81,82,80,45,70,53,83,75,86,70,81,130

InterPro domains:
  IPR006860 FecR protein [PF04773] (65-161)

pLDDT: mean 87.75, std 13.35, range [39.47, 98.75]